Protein AF-A0A538KSH7-F1 (afdb_monomer_lite)

Sequence (278 aa):
MTTDELGPELTGERTALTAAEALSICDHILGEPARRRHLFAWLRAPGAAADEWLPVDGYYPGNKLVVVWHATPEAKDRIYSELVPAHGFRLLELTPRALGRDPREAEARLRARIDELGPAPPRAREAQPRESAVAKAVSSLAPQPHEGRTAAAAPTVEVAPLGAGFGAVLGVILLAILLAEVYLGVAVVGFGHGQPLLAIAFALDAGARALGTTAAGHAGLRDWTWLCALGGSPLVATFASYQRQGAVAVEPVPLAGVISLLAMAMAALGGLVALASG

Radius of gyration: 27.45 Å; chains: 1; bounding box: 76×51×85 Å

Secondary structure (DSSP, 8-state):
--------------PPPPHHHHHHHHHHHHTS--EEEEEEEEEEE-SSSTTEEEEEEEEETTTTEEEEE-SS--TTHHHHHHHHHHTT-EEEEE-HHHH-S-HHHHHHHHHHHHHHT-SPPPP------S-TTHHHHHGGGSPPP------PPP-------TTHHHHHHHHHHHHHHHHHHHHIIIIIIIITTT-HHHHHHHHHHHHHHHHHHHHHHHTT-HHHHHHHHHHHHHHHHHHHHHHHHHS---THHHHHHHHHHHHHHHHHHHHHHHHHH-

pLDDT: mean 74.17, std 16.98, range [37.44, 96.88]

Structure (mmCIF, N/CA/C/O backbone):
data_AF-A0A538KSH7-F1
#
_entry.id   AF-A0A538KSH7-F1
#
loop_
_atom_site.group_PDB
_atom_site.id
_atom_site.type_symbol
_atom_site.label_atom_id
_atom_site.label_alt_id
_atom_site.label_comp_id
_atom_site.label_asym_id
_atom_site.label_entity_id
_atom_site.label_seq_id
_atom_site.pdbx_PDB_ins_code
_atom_site.Cartn_x
_atom_site.Cartn_y
_atom_site.Cartn_z
_atom_site.occupancy
_atom_site.B_iso_or_equiv
_atom_site.auth_seq_id
_atom_site.auth_comp_id
_atom_site.auth_asym_id
_atom_site.auth_atom_id
_atom_site.pdbx_PDB_model_num
ATOM 1 N N . MET A 1 1 ? -22.412 21.612 -52.349 1.00 39.19 1 MET A N 1
ATOM 2 C CA . MET A 1 1 ? -21.064 22.197 -52.519 1.00 39.19 1 MET A CA 1
ATOM 3 C C . MET A 1 1 ? -20.944 23.262 -51.447 1.00 39.19 1 MET A C 1
ATOM 5 O O . MET A 1 1 ? -21.679 24.227 -51.539 1.00 39.19 1 MET A O 1
ATOM 9 N N . THR A 1 2 ? -20.206 23.104 -50.357 1.00 44.62 2 THR A N 1
ATOM 10 C CA . THR A 1 2 ? -19.078 22.210 -50.062 1.00 44.62 2 THR A CA 1
ATOM 11 C C . THR A 1 2 ? -19.017 22.065 -48.529 1.00 44.62 2 THR A C 1
ATOM 13 O O . THR A 1 2 ? -19.397 22.994 -47.822 1.00 44.62 2 THR A O 1
ATOM 16 N N . THR A 1 3 ? -18.634 20.866 -48.090 1.00 41.62 3 THR A N 1
ATOM 17 C CA . THR A 1 3 ? -18.146 20.404 -46.769 1.00 41.62 3 THR A CA 1
ATOM 18 C C . THR A 1 3 ? -17.522 21.490 -45.884 1.00 41.62 3 THR A C 1
ATOM 20 O O . THR A 1 3 ? -16.866 22.383 -46.409 1.00 41.62 3 THR A O 1
ATOM 23 N N . ASP A 1 4 ? -17.838 21.546 -44.585 1.00 50.38 4 ASP A N 1
ATOM 24 C CA . ASP A 1 4 ? -17.262 20.720 -43.492 1.00 50.38 4 ASP A CA 1
ATOM 25 C C . ASP A 1 4 ? -15.775 21.046 -43.240 1.00 50.38 4 ASP A C 1
ATOM 27 O O . ASP A 1 4 ? -15.124 21.589 -44.125 1.00 50.38 4 ASP A O 1
ATOM 31 N N . GLU A 1 5 ? -15.276 20.698 -42.050 1.00 46.09 5 GLU A N 1
ATOM 32 C CA . GLU A 1 5 ? -13.919 20.889 -41.489 1.00 46.09 5 GLU A CA 1
ATOM 33 C C . GLU A 1 5 ? -13.836 22.072 -40.493 1.00 46.09 5 GLU A C 1
ATOM 35 O O . GLU A 1 5 ? -13.702 23.236 -40.864 1.00 46.09 5 GLU A O 1
ATOM 40 N N . LEU A 1 6 ? -14.130 21.873 -39.204 1.00 46.44 6 LEU A N 1
ATOM 41 C CA . LEU A 1 6 ? -13.387 21.141 -38.156 1.00 46.44 6 LEU A CA 1
ATOM 42 C C . LEU A 1 6 ? -12.685 22.139 -37.224 1.00 46.44 6 LEU A C 1
ATOM 44 O O . LEU A 1 6 ? -11.771 22.869 -37.601 1.00 46.44 6 LEU A O 1
ATOM 48 N N . GLY A 1 7 ? -13.187 22.190 -35.988 1.00 38.66 7 GLY A N 1
ATOM 49 C CA . GLY A 1 7 ? -12.632 22.996 -34.908 1.00 38.66 7 GLY A CA 1
ATOM 50 C C . GLY A 1 7 ? -11.219 22.546 -34.520 1.00 38.66 7 GLY A C 1
ATOM 51 O O . GLY A 1 7 ? -10.859 21.391 -34.747 1.00 38.66 7 GLY A O 1
ATOM 52 N N . PRO A 1 8 ? -10.415 23.444 -33.926 1.00 44.78 8 PRO A N 1
ATOM 53 C CA . PRO A 1 8 ? -9.064 23.117 -33.507 1.00 44.78 8 PRO A CA 1
ATOM 54 C C .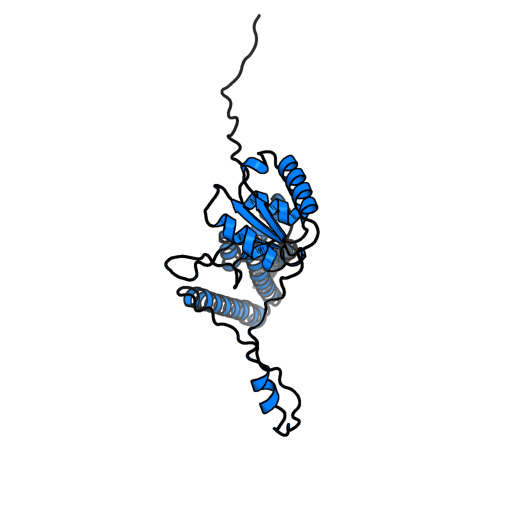 PRO A 1 8 ? -9.095 22.017 -32.444 1.00 44.78 8 PRO A C 1
ATOM 56 O O . PRO A 1 8 ? -9.655 22.169 -31.357 1.00 44.78 8 PRO A O 1
ATOM 59 N N . GLU A 1 9 ? -8.487 20.903 -32.826 1.00 40.19 9 GLU A N 1
ATOM 60 C CA . GLU A 1 9 ? -8.140 19.735 -32.039 1.00 40.19 9 GLU A CA 1
ATOM 61 C C . GLU A 1 9 ? -7.647 20.088 -30.626 1.00 40.19 9 GLU A C 1
ATOM 63 O O . GLU A 1 9 ? -6.490 20.439 -30.407 1.00 40.19 9 GLU A O 1
ATOM 68 N N . LEU A 1 10 ? -8.511 19.890 -29.630 1.00 45.09 10 LEU A N 1
ATOM 69 C CA . LEU A 1 10 ? -8.097 19.576 -28.262 1.00 45.09 10 LEU A CA 1
ATOM 70 C C . LEU A 1 10 ? -7.795 18.073 -28.176 1.00 45.09 10 LEU A C 1
ATOM 72 O O . LEU A 1 10 ? -8.389 17.340 -27.384 1.00 45.09 10 LEU A O 1
ATOM 76 N N . THR A 1 11 ? -6.883 17.591 -29.020 1.00 42.03 11 THR A N 1
ATOM 77 C CA . THR A 1 11 ? -6.337 16.238 -28.901 1.00 42.03 11 THR A CA 1
ATOM 78 C C . THR A 1 11 ? -5.312 16.291 -27.781 1.00 42.03 11 THR A C 1
ATOM 80 O O . THR A 1 11 ? -4.137 16.571 -28.002 1.00 42.03 11 THR A O 1
ATOM 83 N N . GLY A 1 12 ? -5.798 16.117 -26.550 1.00 41.41 12 GLY A N 1
ATOM 84 C CA . GLY A 1 12 ? -4.982 16.111 -25.344 1.00 41.41 12 GLY A CA 1
ATOM 85 C C . GLY A 1 12 ? -3.737 15.253 -25.538 1.00 41.41 12 GLY A C 1
ATOM 86 O O . GLY A 1 12 ? -3.831 14.066 -25.860 1.00 41.41 12 GLY A O 1
ATOM 87 N N . GLU A 1 13 ? -2.574 15.873 -25.351 1.00 45.06 13 GLU A N 1
ATOM 88 C CA . GLU A 1 13 ? -1.281 15.213 -25.229 1.00 45.06 13 GLU A CA 1
ATOM 89 C C . GLU A 1 13 ? -1.398 14.127 -24.150 1.00 45.06 13 GLU A C 1
ATOM 91 O O . GLU A 1 13 ? -1.284 14.381 -22.953 1.00 45.06 13 GLU A O 1
ATOM 96 N N . ARG A 1 14 ? -1.688 12.889 -24.559 1.00 54.03 14 ARG A N 1
ATOM 97 C CA . ARG A 1 14 ? -1.576 11.728 -23.679 1.00 54.03 14 ARG A CA 1
ATOM 98 C C . ARG A 1 14 ? -0.091 11.511 -23.421 1.00 54.03 14 ARG A C 1
ATOM 100 O O . ARG A 1 14 ? 0.613 10.902 -24.232 1.00 54.03 14 ARG A O 1
ATOM 107 N N . THR A 1 15 ? 0.374 12.081 -22.314 1.00 63.81 15 THR A N 1
ATOM 108 C CA . THR A 1 15 ? 1.725 11.935 -21.774 1.00 63.81 15 THR A CA 1
ATOM 109 C C . THR A 1 15 ? 2.090 10.452 -21.680 1.00 63.81 15 THR A C 1
ATOM 111 O O . THR A 1 15 ? 1.227 9.599 -21.477 1.00 63.81 15 THR A O 1
ATOM 114 N N . ALA A 1 16 ? 3.367 10.125 -21.893 1.00 74.62 16 ALA A N 1
ATOM 115 C CA . ALA A 1 16 ? 3.862 8.756 -21.763 1.00 74.62 16 ALA A CA 1
ATOM 116 C C . ALA A 1 16 ? 3.506 8.154 -20.392 1.00 74.62 16 ALA A C 1
ATOM 118 O O . ALA A 1 16 ? 3.418 8.886 -19.406 1.00 74.62 16 ALA A O 1
ATOM 119 N N . LEU A 1 17 ? 3.346 6.827 -20.352 1.00 83.75 17 LEU A N 1
ATOM 120 C CA . LEU A 1 17 ? 3.001 6.094 -19.136 1.00 83.75 17 LEU A CA 1
ATOM 121 C C . LEU A 1 17 ? 3.986 6.435 -18.008 1.00 83.75 17 LEU A C 1
ATOM 123 O O . LEU A 1 17 ? 5.205 6.417 -18.205 1.00 83.75 17 LEU A O 1
ATOM 127 N N . THR A 1 18 ? 3.457 6.759 -16.835 1.00 88.56 18 THR A N 1
ATOM 128 C CA . THR A 1 18 ? 4.250 7.109 -15.655 1.00 88.56 18 THR A CA 1
ATOM 129 C C . THR A 1 18 ? 4.743 5.860 -14.922 1.00 88.56 18 THR A C 1
ATOM 131 O O . THR A 1 18 ? 4.198 4.764 -15.072 1.00 88.56 18 THR A O 1
ATOM 134 N N . ALA A 1 19 ? 5.754 6.028 -14.063 1.00 87.88 19 ALA A N 1
ATOM 135 C CA . ALA A 1 19 ? 6.247 4.952 -13.201 1.00 87.88 19 ALA A CA 1
ATOM 136 C C . ALA A 1 19 ? 5.135 4.373 -12.310 1.00 87.88 19 ALA A C 1
ATOM 138 O O . ALA A 1 19 ? 5.040 3.161 -12.140 1.00 87.88 19 ALA A O 1
ATOM 139 N N . ALA A 1 20 ? 4.273 5.238 -11.765 1.00 90.12 20 ALA A N 1
ATOM 140 C CA . ALA A 1 20 ? 3.169 4.827 -10.907 1.00 90.12 20 ALA A CA 1
ATOM 141 C C . ALA A 1 20 ? 2.155 3.960 -11.666 1.00 90.12 20 ALA A C 1
ATOM 143 O O . ALA A 1 20 ? 1.782 2.899 -11.175 1.00 90.12 20 ALA A O 1
ATOM 144 N N . GLU A 1 21 ? 1.772 4.362 -12.881 1.00 90.25 21 GLU A N 1
ATOM 145 C CA . GLU A 1 21 ? 0.846 3.593 -13.721 1.00 90.25 21 GLU A CA 1
ATOM 146 C C . GLU A 1 21 ? 1.434 2.239 -14.122 1.00 90.25 21 GLU A C 1
ATOM 148 O O . GLU A 1 21 ? 0.763 1.217 -13.996 1.00 90.25 21 GLU A O 1
ATOM 153 N N . ALA A 1 22 ? 2.703 2.202 -14.543 1.00 91.81 22 ALA A N 1
ATOM 154 C CA . ALA A 1 22 ? 3.371 0.951 -14.899 1.00 91.81 22 ALA A CA 1
ATOM 155 C C . ALA A 1 22 ? 3.422 -0.022 -13.713 1.00 91.81 22 ALA A C 1
ATOM 157 O O . ALA A 1 22 ? 3.172 -1.218 -13.862 1.00 91.81 22 ALA A O 1
ATOM 158 N N . LEU A 1 23 ? 3.710 0.496 -12.520 1.00 93.94 23 LEU A N 1
ATOM 159 C CA . LEU A 1 23 ? 3.734 -0.288 -11.295 1.00 93.94 23 LEU A CA 1
ATOM 160 C C . LEU A 1 23 ? 2.342 -0.782 -10.876 1.00 93.94 23 LEU A C 1
ATOM 162 O O . LEU A 1 23 ? 2.230 -1.920 -10.431 1.00 93.94 23 LEU A O 1
ATOM 166 N N . SER A 1 24 ? 1.287 0.014 -11.058 1.00 94.31 24 SER A N 1
ATOM 167 C CA . SER A 1 24 ? -0.093 -0.437 -10.834 1.00 94.31 24 SER A CA 1
ATOM 168 C C . SER A 1 24 ? -0.501 -1.561 -11.790 1.00 94.31 24 SER A C 1
ATOM 170 O O . SER A 1 24 ? -1.180 -2.500 -11.376 1.00 94.31 24 SER A O 1
ATOM 172 N N . ILE A 1 25 ? -0.053 -1.517 -13.050 1.00 93.75 25 ILE A N 1
ATOM 173 C CA . ILE A 1 25 ? -0.272 -2.615 -14.002 1.00 93.75 25 ILE A CA 1
ATOM 174 C C . ILE A 1 25 ? 0.461 -3.883 -13.535 1.00 93.75 25 ILE A C 1
ATOM 176 O O . ILE A 1 25 ? -0.115 -4.970 -13.556 1.00 93.75 25 ILE A O 1
ATOM 180 N N . CYS A 1 26 ? 1.702 -3.757 -13.060 1.00 95.00 26 CYS A N 1
ATOM 181 C CA . CYS A 1 26 ? 2.446 -4.883 -12.492 1.00 95.00 26 CYS A CA 1
ATOM 182 C C . CYS A 1 26 ? 1.747 -5.493 -11.266 1.00 95.00 26 CYS A C 1
ATOM 184 O O . CYS A 1 26 ? 1.647 -6.716 -11.196 1.00 95.00 26 CYS A O 1
ATOM 186 N N . ASP A 1 27 ? 1.220 -4.679 -10.341 1.00 94.88 27 ASP A N 1
ATOM 187 C CA . ASP A 1 27 ? 0.455 -5.186 -9.191 1.00 94.88 27 ASP A CA 1
ATOM 188 C C . ASP A 1 27 ? -0.744 -6.030 -9.648 1.00 94.88 27 ASP A C 1
ATOM 190 O O . ASP A 1 27 ? -1.016 -7.093 -9.089 1.00 94.88 27 ASP A O 1
ATOM 194 N N . HIS A 1 28 ? -1.446 -5.574 -10.692 1.00 94.31 28 HIS A N 1
ATOM 195 C CA . HIS A 1 28 ? -2.589 -6.292 -11.247 1.00 94.31 28 HIS A CA 1
ATOM 196 C C . HIS A 1 28 ? -2.183 -7.625 -11.885 1.00 94.31 28 HIS A C 1
ATOM 198 O O . HIS A 1 28 ? -2.818 -8.645 -11.628 1.00 94.31 28 HIS A O 1
ATOM 204 N N . ILE A 1 29 ? -1.110 -7.634 -12.684 1.00 94.31 29 ILE A N 1
ATOM 205 C CA . ILE A 1 29 ? -0.603 -8.851 -13.336 1.00 94.31 29 ILE A CA 1
ATOM 206 C C . ILE A 1 29 ? -0.133 -9.878 -12.297 1.00 94.31 29 ILE A C 1
ATOM 208 O O . ILE A 1 29 ? -0.388 -11.069 -12.458 1.00 94.31 29 ILE A O 1
ATOM 212 N N . LEU A 1 30 ? 0.553 -9.425 -11.246 1.00 93.69 30 LEU A N 1
ATOM 213 C CA . LEU A 1 30 ? 1.181 -10.292 -10.245 1.00 93.69 30 LEU A CA 1
ATOM 214 C C . LEU A 1 30 ? 0.234 -10.694 -9.107 1.00 93.69 30 LEU A C 1
ATOM 216 O O . LEU A 1 30 ? 0.560 -11.603 -8.343 1.00 93.69 30 LEU A O 1
ATOM 220 N N . GLY A 1 31 ? -0.918 -10.027 -8.980 1.00 93.69 31 GLY A N 1
ATOM 221 C CA . GLY A 1 31 ? -1.904 -10.284 -7.930 1.00 93.69 31 GLY A CA 1
ATOM 222 C C . GLY A 1 31 ? -1.442 -9.891 -6.522 1.00 93.69 31 GLY A C 1
ATOM 223 O O . GLY A 1 31 ? -2.076 -10.281 -5.544 1.00 93.69 31 GLY A O 1
ATOM 224 N N . GLU A 1 32 ? -0.349 -9.133 -6.394 1.00 93.81 32 GLU A N 1
ATOM 225 C CA . GLU A 1 32 ? 0.153 -8.615 -5.120 1.00 93.81 32 GLU A CA 1
ATOM 226 C C . GLU A 1 32 ? 0.631 -7.160 -5.289 1.00 93.81 32 GLU A C 1
ATOM 228 O O . GLU A 1 32 ? 1.253 -6.840 -6.304 1.00 93.81 32 GLU A O 1
ATOM 233 N N . PRO A 1 33 ? 0.380 -6.263 -4.317 1.00 92.19 33 PRO A N 1
ATOM 234 C CA . PRO A 1 33 ? 0.883 -4.896 -4.378 1.00 92.19 33 PRO A CA 1
ATOM 235 C C . PRO A 1 33 ? 2.381 -4.851 -4.054 1.00 92.19 33 PRO A C 1
ATOM 237 O O . PRO A 1 33 ? 2.828 -5.411 -3.046 1.00 92.19 33 PRO A O 1
ATOM 240 N N . ALA A 1 34 ? 3.174 -4.137 -4.855 1.00 93.88 34 ALA A N 1
ATOM 241 C CA . ALA A 1 34 ? 4.601 -4.013 -4.561 1.00 93.88 34 ALA A CA 1
ATOM 242 C C . ALA A 1 34 ? 4.891 -3.102 -3.365 1.00 93.88 34 ALA A C 1
ATOM 244 O O . ALA A 1 34 ? 4.265 -2.062 -3.143 1.00 93.88 34 ALA A O 1
ATOM 245 N N . ARG A 1 35 ? 5.987 -3.410 -2.672 1.00 93.75 35 ARG A N 1
ATOM 246 C CA . ARG A 1 35 ? 6.647 -2.477 -1.757 1.00 93.75 35 ARG A CA 1
ATOM 247 C C . ARG A 1 35 ? 7.356 -1.405 -2.582 1.00 93.75 35 ARG A C 1
ATOM 249 O O . ARG A 1 35 ? 8.351 -1.694 -3.247 1.00 93.75 35 ARG A O 1
ATOM 256 N N . ARG A 1 36 ? 6.824 -0.182 -2.562 1.00 92.94 36 ARG A N 1
ATOM 257 C CA . ARG A 1 36 ? 7.354 0.962 -3.320 1.00 92.94 36 ARG A CA 1
ATOM 258 C C . ARG A 1 36 ? 8.626 1.515 -2.689 1.00 92.94 36 ARG A C 1
ATOM 260 O O . ARG A 1 36 ? 8.711 1.582 -1.462 1.00 92.94 36 ARG A O 1
ATOM 267 N N . ARG A 1 37 ? 9.573 1.965 -3.521 1.00 91.12 37 ARG A N 1
ATOM 268 C CA . ARG A 1 37 ? 10.831 2.610 -3.084 1.00 91.12 37 ARG A CA 1
ATOM 269 C C . ARG A 1 37 ? 11.575 1.796 -2.019 1.00 91.12 37 ARG A C 1
ATOM 271 O O . ARG A 1 37 ? 12.100 2.351 -1.054 1.00 91.12 37 ARG A O 1
ATOM 278 N N . HIS A 1 38 ? 11.552 0.472 -2.153 1.00 89.69 38 HIS A N 1
ATOM 279 C CA . HIS A 1 38 ? 12.119 -0.420 -1.151 1.00 89.69 38 HIS A CA 1
ATOM 280 C C . HIS A 1 38 ? 13.650 -0.351 -1.174 1.00 89.69 38 HIS A C 1
ATOM 282 O O . HIS A 1 38 ? 14.259 -0.260 -2.237 1.00 89.69 38 HIS A O 1
ATOM 288 N N . LEU A 1 39 ? 14.266 -0.408 0.005 1.00 90.75 39 LEU A N 1
ATOM 289 C CA . LEU A 1 39 ? 15.715 -0.391 0.173 1.00 90.75 39 LEU A CA 1
ATOM 290 C C . LEU A 1 39 ? 16.181 -1.775 0.608 1.00 90.75 39 LEU A C 1
ATOM 292 O O . LEU A 1 39 ? 15.756 -2.280 1.648 1.00 90.75 39 LEU A O 1
ATOM 296 N N . PHE A 1 40 ? 17.070 -2.375 -0.173 1.00 89.44 40 PHE A N 1
ATOM 297 C CA . PHE A 1 40 ? 17.708 -3.631 0.194 1.00 89.44 40 PHE A CA 1
ATOM 298 C C . PHE A 1 40 ? 19.044 -3.377 0.861 1.00 89.44 40 PHE A C 1
ATOM 300 O O . PHE A 1 40 ? 19.847 -2.625 0.324 1.00 89.44 40 PHE A O 1
ATOM 307 N N . ALA A 1 41 ? 19.315 -4.091 1.960 1.00 86.56 41 ALA A N 1
ATOM 308 C CA . ALA A 1 41 ? 20.538 -3.949 2.752 1.00 86.56 41 ALA A CA 1
ATOM 309 C C . ALA A 1 41 ? 21.848 -4.143 1.952 1.00 86.56 41 ALA A C 1
ATOM 311 O O . ALA A 1 41 ? 22.887 -3.595 2.311 1.00 86.56 41 ALA A O 1
ATOM 312 N N . TRP A 1 42 ? 21.771 -4.904 0.864 1.00 86.94 42 TRP A N 1
ATOM 313 C CA . TRP A 1 42 ? 22.876 -5.271 -0.017 1.00 86.94 42 TRP A CA 1
ATOM 314 C C . TRP A 1 42 ? 22.952 -4.427 -1.300 1.00 86.94 42 TRP A C 1
ATOM 316 O O . TRP A 1 42 ? 23.937 -4.516 -2.023 1.00 86.94 42 TRP A O 1
ATOM 326 N N . LEU A 1 43 ? 21.935 -3.613 -1.607 1.00 88.44 43 LEU A N 1
ATOM 327 C CA . LEU A 1 43 ? 21.847 -2.870 -2.865 1.00 88.44 43 LEU A CA 1
ATOM 328 C C . LEU A 1 43 ? 22.350 -1.440 -2.664 1.00 88.44 43 LEU A C 1
ATOM 330 O O . LEU A 1 43 ? 21.613 -0.548 -2.232 1.00 88.44 43 LEU A O 1
ATOM 334 N N . ARG A 1 44 ? 23.641 -1.246 -2.933 1.00 85.81 44 ARG A N 1
ATOM 335 C CA . ARG A 1 44 ? 24.348 0.015 -2.697 1.00 85.81 44 ARG A CA 1
ATOM 336 C C . ARG A 1 44 ? 25.246 0.373 -3.872 1.00 85.81 44 ARG A C 1
ATOM 338 O O . ARG A 1 44 ? 25.839 -0.510 -4.489 1.00 85.81 44 ARG A O 1
ATOM 345 N N . ALA A 1 45 ? 25.362 1.666 -4.161 1.00 78.81 45 ALA A N 1
ATOM 346 C CA . ALA A 1 45 ? 26.252 2.161 -5.195 1.00 78.81 45 ALA A CA 1
ATOM 347 C C . ALA A 1 45 ? 27.698 2.317 -4.699 1.00 78.81 45 ALA A C 1
ATOM 349 O O . ALA A 1 45 ? 27.916 2.910 -3.639 1.00 78.81 45 ALA A O 1
ATOM 350 N N . PRO A 1 46 ? 28.699 1.845 -5.466 1.00 66.12 46 PRO A N 1
ATOM 351 C CA . PRO A 1 46 ? 30.096 2.144 -5.190 1.00 66.12 46 PRO A CA 1
ATOM 352 C C . PRO A 1 46 ? 30.402 3.596 -5.602 1.00 66.12 46 PRO A C 1
ATOM 354 O O . PRO A 1 46 ? 30.275 3.955 -6.772 1.00 66.12 46 PRO A O 1
ATOM 357 N N . GLY A 1 47 ? 30.795 4.448 -4.649 1.00 62.41 47 GLY A N 1
ATOM 358 C CA . GLY A 1 47 ? 31.043 5.876 -4.884 1.00 62.41 47 GLY A CA 1
ATOM 359 C C . GLY A 1 47 ? 31.847 6.562 -3.771 1.00 62.41 47 GLY A C 1
ATOM 360 O O . GLY A 1 47 ? 32.092 5.975 -2.721 1.00 62.41 47 GLY A O 1
ATOM 361 N N . ALA A 1 48 ? 32.282 7.808 -4.020 1.00 47.34 48 ALA A N 1
ATOM 362 C CA . ALA A 1 48 ? 33.225 8.576 -3.184 1.00 47.34 48 ALA A CA 1
ATOM 363 C C . ALA A 1 48 ? 32.744 8.853 -1.743 1.00 47.34 48 ALA A C 1
ATOM 365 O O . ALA A 1 48 ? 33.561 9.064 -0.850 1.00 47.34 48 ALA A O 1
ATOM 366 N N . ALA A 1 49 ? 31.431 8.809 -1.517 1.00 55.94 49 ALA A N 1
ATOM 367 C CA . ALA A 1 49 ? 30.840 8.561 -0.212 1.00 55.94 49 ALA A CA 1
ATOM 368 C C . ALA A 1 49 ? 30.394 7.097 -0.223 1.00 55.94 49 ALA A C 1
ATOM 370 O O . ALA A 1 49 ? 29.443 6.753 -0.925 1.00 55.94 49 ALA A O 1
ATOM 371 N N . ALA A 1 50 ? 31.131 6.225 0.462 1.00 54.41 50 ALA A N 1
ATOM 372 C CA . ALA A 1 50 ? 30.765 4.819 0.564 1.00 54.41 50 ALA A CA 1
ATOM 373 C C . ALA A 1 50 ? 29.298 4.700 1.028 1.00 54.41 50 ALA A C 1
ATOM 375 O O . ALA A 1 50 ? 28.899 5.390 1.963 1.00 54.41 50 ALA A O 1
ATOM 376 N N . ASP A 1 51 ? 28.524 3.827 0.374 1.00 64.88 51 ASP A N 1
ATOM 377 C CA . ASP A 1 51 ? 27.160 3.423 0.753 1.00 64.88 51 ASP A CA 1
ATOM 378 C C . ASP A 1 51 ? 25.969 4.320 0.329 1.00 64.88 51 ASP A C 1
ATOM 380 O O . ASP A 1 51 ? 24.997 4.478 1.068 1.00 64.88 51 ASP A O 1
ATOM 384 N N . GLU A 1 52 ? 25.989 4.806 -0.920 1.00 80.69 52 GLU A N 1
ATOM 385 C CA . GLU A 1 52 ? 24.810 5.173 -1.743 1.00 80.69 52 GLU A CA 1
ATOM 386 C C . GLU A 1 52 ? 23.677 4.124 -1.685 1.00 80.69 52 GLU A C 1
ATOM 388 O O . GLU A 1 52 ? 23.682 3.227 -2.524 1.00 80.69 52 GLU A O 1
ATOM 393 N N . TRP A 1 53 ? 22.717 4.175 -0.755 1.00 84.25 53 TRP A N 1
ATOM 394 C CA . TRP A 1 53 ? 21.551 3.277 -0.787 1.00 84.25 53 TRP A CA 1
ATOM 395 C C . TRP A 1 53 ? 20.711 3.464 -2.058 1.00 84.25 53 TRP A C 1
ATOM 397 O O . TRP A 1 53 ? 20.254 4.568 -2.352 1.00 84.25 53 TRP A O 1
ATOM 407 N N . LEU A 1 54 ? 20.447 2.369 -2.775 1.00 86.38 54 LEU A N 1
ATOM 408 C CA . LEU A 1 54 ? 19.730 2.385 -4.050 1.00 86.38 54 LEU A CA 1
ATOM 409 C C . LEU A 1 54 ? 18.280 1.878 -3.887 1.00 86.38 54 LEU A C 1
ATOM 411 O O . LEU A 1 54 ? 18.072 0.677 -3.678 1.00 86.38 54 LEU A O 1
ATOM 415 N N . PRO A 1 55 ? 17.263 2.765 -3.941 1.00 90.38 55 PRO A N 1
ATOM 416 C CA . PRO A 1 55 ? 15.862 2.363 -3.852 1.00 90.38 55 PRO A CA 1
ATOM 417 C C . PRO A 1 55 ? 15.365 1.736 -5.149 1.00 90.38 55 PRO A C 1
ATOM 419 O O . PRO A 1 55 ? 15.563 2.288 -6.224 1.00 90.38 55 PRO A O 1
ATOM 422 N N . VAL A 1 56 ? 14.626 0.634 -5.028 1.00 92.50 56 VAL A N 1
ATOM 423 C CA . VAL A 1 56 ? 13.915 0.019 -6.158 1.00 92.50 56 VAL A CA 1
ATOM 424 C C . VAL A 1 56 ? 12.493 0.557 -6.254 1.00 92.50 56 VAL A C 1
ATOM 426 O O . VAL A 1 56 ? 11.842 0.778 -5.231 1.00 92.50 56 VAL A O 1
ATOM 429 N N . ASP A 1 57 ? 11.970 0.726 -7.464 1.00 93.62 57 ASP A N 1
ATOM 430 C CA . ASP A 1 57 ? 10.639 1.306 -7.674 1.00 93.62 57 ASP A CA 1
ATOM 431 C C . ASP A 1 57 ? 9.512 0.389 -7.189 1.00 93.62 57 ASP A C 1
ATOM 433 O O . ASP A 1 57 ? 8.547 0.855 -6.573 1.00 93.62 57 ASP A O 1
ATOM 437 N N . GLY A 1 58 ? 9.667 -0.926 -7.370 1.00 94.94 58 GLY A N 1
ATOM 438 C CA . GLY A 1 58 ? 8.739 -1.924 -6.848 1.00 94.94 58 GLY A CA 1
ATOM 439 C C . GLY A 1 58 ? 9.422 -3.224 -6.441 1.00 94.94 58 GLY A C 1
ATOM 440 O O . GLY A 1 58 ? 10.227 -3.777 -7.182 1.00 94.94 58 GLY A O 1
ATOM 441 N N . TYR A 1 59 ? 9.063 -3.749 -5.271 1.00 96.88 59 TYR A N 1
ATOM 442 C CA . TYR A 1 59 ? 9.480 -5.073 -4.814 1.00 96.88 59 TYR A CA 1
ATOM 443 C C . TYR A 1 59 ? 8.272 -5.965 -4.496 1.00 96.88 59 TYR A C 1
ATOM 445 O O . TYR A 1 59 ? 7.459 -5.629 -3.634 1.00 96.88 59 TYR A O 1
ATOM 453 N N . TYR A 1 60 ? 8.199 -7.116 -5.168 1.00 95.62 60 TYR A N 1
ATOM 454 C CA . TYR A 1 60 ? 7.136 -8.121 -5.085 1.00 95.62 60 TYR A CA 1
ATOM 455 C C . TYR A 1 60 ? 7.680 -9.389 -4.400 1.00 95.62 60 TYR A C 1
ATOM 457 O O . TYR A 1 60 ? 8.374 -10.193 -5.039 1.00 95.62 60 TYR A O 1
ATOM 465 N N . PRO A 1 61 ? 7.462 -9.553 -3.081 1.00 92.31 61 PRO A N 1
ATOM 466 C CA . PRO A 1 61 ? 8.085 -10.620 -2.304 1.00 92.31 61 PRO A CA 1
ATOM 467 C C . PRO A 1 61 ? 7.560 -12.015 -2.661 1.00 92.31 61 PRO A C 1
ATOM 469 O O . PRO A 1 61 ? 8.368 -12.946 -2.704 1.00 92.31 61 PRO A O 1
ATOM 472 N N . GLY A 1 62 ? 6.260 -12.173 -2.944 1.00 90.00 62 GLY A N 1
ATOM 473 C CA . GLY A 1 62 ? 5.678 -13.459 -3.338 1.00 90.00 62 GLY A CA 1
ATOM 474 C C . GLY A 1 62 ? 6.259 -13.973 -4.654 1.00 90.00 62 GLY A C 1
ATOM 475 O O . GLY A 1 62 ? 6.551 -15.159 -4.797 1.00 90.00 62 GLY A O 1
ATOM 476 N N . ASN A 1 63 ? 6.539 -13.051 -5.574 1.00 92.50 63 ASN A N 1
ATOM 477 C CA . ASN A 1 63 ? 7.099 -13.337 -6.892 1.00 92.50 63 ASN A CA 1
ATOM 478 C C . ASN A 1 63 ? 8.635 -13.260 -6.974 1.00 92.50 63 ASN A C 1
ATOM 480 O O . ASN A 1 63 ? 9.195 -13.495 -8.052 1.00 92.50 63 ASN A O 1
ATOM 484 N N . LYS A 1 64 ? 9.325 -12.912 -5.875 1.00 94.00 64 LYS A N 1
ATOM 485 C CA . LYS A 1 64 ? 10.771 -12.605 -5.843 1.00 94.00 64 LYS A CA 1
ATOM 486 C C . LYS A 1 64 ? 11.197 -11.693 -7.000 1.00 94.00 64 LYS A C 1
ATOM 488 O O . LYS A 1 64 ? 12.220 -11.936 -7.639 1.00 94.00 64 LYS A O 1
ATOM 493 N N . LEU A 1 65 ? 10.389 -10.678 -7.293 1.00 96.00 65 LEU A N 1
ATOM 494 C CA . LEU A 1 65 ? 10.587 -9.780 -8.425 1.00 96.00 65 LEU A CA 1
ATOM 495 C C . LEU A 1 65 ? 10.897 -8.371 -7.927 1.00 96.00 65 LEU A C 1
ATOM 497 O O . LEU A 1 65 ? 10.227 -7.841 -7.040 1.00 96.00 65 LEU A O 1
ATOM 501 N N . VAL A 1 66 ? 11.908 -7.765 -8.529 1.00 96.25 66 VAL A N 1
ATOM 502 C CA . VAL A 1 66 ? 12.277 -6.366 -8.359 1.00 96.25 66 VAL A CA 1
ATOM 503 C C . VAL A 1 66 ? 12.036 -5.661 -9.684 1.00 96.25 66 VAL A C 1
ATOM 505 O O . VAL A 1 66 ? 12.470 -6.133 -10.732 1.00 96.25 66 VAL A O 1
ATOM 508 N N . VAL A 1 67 ? 11.332 -4.540 -9.629 1.00 95.44 67 VAL A N 1
ATOM 509 C CA . VAL A 1 67 ? 11.034 -3.680 -10.770 1.00 95.44 67 VAL A CA 1
ATOM 510 C C . VAL A 1 67 ? 11.765 -2.361 -10.578 1.00 95.44 67 VAL A C 1
ATOM 512 O O . VAL A 1 67 ? 11.651 -1.746 -9.513 1.00 95.44 67 VAL A O 1
ATOM 515 N N . VAL A 1 68 ? 12.491 -1.934 -11.608 1.00 93.94 68 VAL A N 1
ATOM 516 C CA . VAL A 1 68 ? 13.174 -0.636 -11.650 1.00 93.94 68 VAL A CA 1
ATOM 517 C C . VAL A 1 68 ? 12.690 0.131 -12.878 1.00 93.94 68 VAL A C 1
ATOM 519 O O . VAL A 1 68 ? 12.550 -0.433 -13.965 1.00 93.94 68 VAL A O 1
ATOM 522 N N . TRP A 1 69 ? 12.357 1.401 -12.685 1.00 90.19 69 TRP A N 1
ATOM 523 C CA . TRP A 1 69 ? 11.831 2.304 -13.694 1.00 90.19 69 TRP A CA 1
ATOM 524 C C . TRP A 1 69 ? 12.891 3.323 -14.099 1.00 90.19 69 TRP A C 1
ATOM 526 O O . TRP A 1 69 ? 13.305 4.168 -13.307 1.00 90.19 69 TRP A O 1
ATOM 536 N N . HIS A 1 70 ? 13.262 3.307 -15.374 1.00 83.44 70 HIS A N 1
ATOM 537 C CA . HIS A 1 70 ? 14.280 4.189 -15.926 1.00 83.44 70 HIS A CA 1
ATOM 538 C C . HIS A 1 70 ? 13.639 5.154 -16.924 1.00 83.44 70 HIS A C 1
ATOM 540 O O . HIS A 1 70 ? 13.164 4.758 -17.992 1.00 83.44 70 HIS A O 1
ATOM 546 N N . ALA A 1 71 ? 13.637 6.447 -16.596 1.00 68.44 71 ALA A N 1
ATOM 547 C CA . ALA A 1 71 ? 13.304 7.489 -17.571 1.00 68.44 71 ALA A CA 1
ATOM 548 C C . ALA A 1 71 ? 14.467 7.717 -18.557 1.00 68.44 71 ALA A C 1
ATOM 550 O O . ALA A 1 71 ? 14.243 7.968 -19.743 1.00 68.44 71 ALA A O 1
ATOM 551 N N . THR A 1 72 ? 15.700 7.567 -18.070 1.00 63.78 72 THR A N 1
ATOM 552 C CA . THR A 1 72 ? 16.960 7.682 -18.812 1.00 63.78 72 THR A CA 1
ATOM 553 C C . THR A 1 72 ? 17.948 6.624 -18.320 1.00 63.78 72 THR A C 1
ATOM 555 O O . THR A 1 72 ? 17.919 6.324 -17.129 1.00 63.78 72 THR A O 1
ATOM 558 N N . PRO A 1 73 ? 18.820 6.073 -19.187 1.00 62.66 73 PRO A N 1
ATOM 559 C CA . PRO A 1 73 ? 19.856 5.138 -18.758 1.00 62.66 73 PRO A CA 1
ATOM 560 C C . PRO A 1 73 ? 20.848 5.839 -17.828 1.00 62.66 73 PRO A C 1
ATOM 562 O O . PRO A 1 73 ? 21.454 6.842 -18.217 1.00 62.66 73 PRO A O 1
ATOM 565 N N . GLU A 1 74 ? 21.022 5.323 -16.618 1.00 69.06 74 GLU A N 1
ATOM 566 C CA . GLU A 1 74 ? 21.940 5.869 -15.621 1.00 69.06 74 GLU A CA 1
ATOM 567 C C . GLU A 1 74 ? 23.084 4.894 -15.336 1.00 69.06 74 GLU A C 1
ATOM 569 O O . GLU A 1 74 ? 22.952 3.676 -15.438 1.00 69.06 74 GLU A O 1
ATOM 574 N N . ALA A 1 75 ? 24.234 5.417 -14.900 1.00 66.06 75 ALA A N 1
ATOM 575 C CA . ALA A 1 75 ? 25.371 4.584 -14.490 1.00 66.06 75 ALA A CA 1
ATOM 576 C C . ALA A 1 75 ? 25.013 3.589 -13.361 1.00 66.06 75 ALA A C 1
ATOM 578 O O . ALA A 1 75 ? 25.703 2.585 -13.178 1.00 66.06 75 ALA A O 1
ATOM 579 N N . LYS A 1 76 ? 23.926 3.854 -12.621 1.00 74.75 76 LYS A N 1
ATOM 580 C CA . LYS A 1 76 ? 23.411 3.018 -11.532 1.00 74.75 76 LYS A CA 1
ATOM 581 C C . LYS A 1 76 ? 22.682 1.754 -12.024 1.00 74.75 76 LYS A C 1
ATOM 583 O O . LYS A 1 76 ? 22.581 0.796 -11.263 1.00 74.75 76 LYS A O 1
ATOM 588 N N . ASP A 1 77 ? 22.276 1.691 -13.294 1.00 80.88 77 ASP A N 1
ATOM 589 C CA . ASP A 1 77 ? 21.528 0.563 -13.884 1.00 80.88 77 ASP A CA 1
ATOM 590 C C . ASP A 1 77 ? 22.346 -0.738 -13.885 1.00 80.88 77 ASP A C 1
ATOM 592 O O . ASP A 1 77 ? 21.846 -1.834 -13.618 1.00 80.88 77 ASP A O 1
ATOM 596 N N . ARG A 1 78 ? 23.664 -0.609 -14.074 1.00 85.19 78 ARG A N 1
ATOM 597 C CA . ARG A 1 78 ? 24.591 -1.743 -14.002 1.00 85.19 78 ARG A CA 1
ATOM 598 C C . ARG A 1 78 ? 24.608 -2.403 -12.617 1.00 85.19 78 ARG A C 1
ATOM 600 O O . ARG A 1 78 ? 24.775 -3.610 -12.502 1.00 85.19 78 ARG A O 1
ATOM 607 N N . ILE A 1 79 ? 24.407 -1.621 -11.561 1.00 87.31 79 ILE A N 1
ATOM 608 C CA . ILE A 1 79 ? 24.445 -2.119 -10.182 1.00 87.31 79 ILE A CA 1
ATOM 609 C C . ILE A 1 79 ? 23.193 -2.950 -9.891 1.00 87.31 79 ILE A C 1
ATOM 611 O O . ILE A 1 79 ? 23.288 -4.004 -9.264 1.00 87.31 79 ILE A O 1
ATOM 615 N N . TYR A 1 80 ? 22.028 -2.518 -10.386 1.00 89.62 80 TYR A N 1
ATOM 616 C CA . TYR A 1 80 ? 20.791 -3.291 -10.270 1.00 89.62 80 TYR A CA 1
ATOM 617 C C . TYR A 1 80 ? 20.892 -4.624 -11.017 1.00 89.62 80 TYR A C 1
ATOM 619 O O . TYR A 1 80 ? 20.614 -5.669 -10.426 1.00 89.62 80 TYR A O 1
ATOM 627 N N . SER A 1 81 ? 21.338 -4.599 -12.275 1.00 90.25 81 SER A N 1
ATOM 628 C CA . SER A 1 81 ? 21.465 -5.801 -13.115 1.00 90.25 81 SER A CA 1
ATOM 629 C C . SER A 1 81 ? 22.472 -6.826 -12.593 1.00 90.25 81 SER A C 1
ATOM 631 O O . SER A 1 81 ? 22.271 -8.023 -12.793 1.00 90.25 81 SER A O 1
ATOM 633 N N . GLU A 1 82 ? 23.506 -6.398 -11.866 1.00 88.50 82 GLU A N 1
ATOM 634 C CA . GLU A 1 82 ? 24.464 -7.307 -11.229 1.00 88.50 82 GLU A CA 1
ATOM 635 C C . GLU A 1 82 ? 23.962 -7.822 -9.865 1.00 88.50 82 GLU A C 1
ATOM 637 O O . GLU A 1 82 ? 23.930 -9.033 -9.625 1.00 88.50 82 GLU A O 1
ATOM 642 N N . LEU A 1 83 ? 23.544 -6.929 -8.961 1.00 90.06 83 LEU A N 1
ATOM 643 C CA . LEU A 1 83 ? 23.264 -7.303 -7.571 1.00 90.06 83 LEU A CA 1
ATOM 644 C C . LEU A 1 83 ? 21.894 -7.965 -7.386 1.00 90.06 83 LEU A C 1
ATOM 646 O O . LEU A 1 83 ? 21.772 -8.912 -6.608 1.00 90.06 83 LEU A O 1
ATOM 650 N N . VAL A 1 84 ? 20.852 -7.516 -8.092 1.00 92.12 84 VAL A N 1
ATOM 651 C CA . VAL A 1 84 ? 19.493 -8.053 -7.894 1.00 92.12 84 VAL A CA 1
ATOM 652 C C . VAL A 1 84 ? 19.431 -9.559 -8.203 1.00 92.12 84 VAL A C 1
ATOM 654 O O . VAL A 1 84 ? 18.986 -10.320 -7.330 1.00 92.12 84 VAL A O 1
ATOM 657 N N . PRO A 1 85 ? 19.940 -10.040 -9.356 1.00 92.00 85 PRO A N 1
ATOM 658 C CA . PRO A 1 85 ? 19.992 -11.473 -9.637 1.00 92.00 85 PRO A CA 1
ATOM 659 C C . PRO A 1 85 ? 20.918 -12.246 -8.697 1.00 92.00 85 PRO A C 1
ATOM 661 O O . PRO A 1 85 ? 20.561 -13.348 -8.273 1.00 92.00 85 PRO A O 1
ATOM 664 N N . ALA A 1 86 ? 22.065 -11.675 -8.306 1.00 87.81 86 ALA A N 1
ATOM 665 C CA . ALA A 1 86 ? 23.010 -12.327 -7.392 1.00 87.81 86 ALA A CA 1
ATOM 666 C C . ALA A 1 86 ? 22.364 -12.697 -6.042 1.00 87.81 86 ALA A C 1
ATOM 668 O O . ALA A 1 86 ? 22.648 -13.756 -5.471 1.00 87.81 86 ALA A O 1
ATOM 669 N N . HIS A 1 87 ? 21.419 -11.876 -5.572 1.00 89.50 87 HIS A N 1
ATOM 670 C CA . HIS A 1 87 ? 20.670 -12.106 -4.335 1.00 89.50 87 HIS A CA 1
ATOM 671 C C . HIS A 1 87 ? 19.398 -12.959 -4.500 1.00 89.50 87 HIS A C 1
ATOM 673 O O . HIS A 1 87 ? 18.650 -13.144 -3.529 1.00 89.50 87 HIS A O 1
ATOM 679 N N . GLY A 1 88 ? 19.196 -13.565 -5.674 1.00 90.44 88 GLY A N 1
ATOM 680 C CA . GLY A 1 88 ? 18.129 -14.530 -5.947 1.00 90.44 88 GLY A CA 1
ATOM 681 C C . GLY A 1 88 ? 16.779 -13.903 -6.288 1.00 90.44 88 GLY A C 1
ATOM 682 O O . GLY A 1 88 ? 15.740 -14.522 -6.043 1.00 90.44 88 GLY A O 1
ATOM 683 N N . PHE A 1 89 ? 16.789 -12.674 -6.805 1.00 93.75 89 PHE A N 1
ATOM 684 C CA . PHE A 1 89 ? 15.600 -11.975 -7.282 1.00 93.75 89 PHE A CA 1
ATOM 685 C C . PHE A 1 89 ? 15.611 -11.874 -8.806 1.00 93.75 89 PHE A C 1
ATOM 687 O O . PHE A 1 89 ? 16.660 -11.801 -9.439 1.00 93.75 89 PHE A O 1
ATOM 694 N N . ARG A 1 90 ? 14.424 -11.857 -9.405 1.00 94.38 90 ARG A N 1
ATOM 695 C CA . ARG A 1 90 ? 14.244 -11.493 -10.811 1.00 94.38 90 ARG A CA 1
ATOM 696 C C . ARG A 1 90 ? 14.271 -9.974 -10.921 1.00 94.38 90 ARG A C 1
ATOM 698 O O . ARG A 1 90 ? 13.730 -9.299 -10.046 1.00 94.38 90 ARG A O 1
ATOM 705 N N . LEU A 1 91 ? 14.870 -9.453 -11.985 1.00 94.62 91 LEU A N 1
ATOM 706 C CA . LEU A 1 91 ? 14.914 -8.022 -12.264 1.00 94.62 91 LEU A CA 1
ATOM 707 C C . LEU A 1 91 ? 14.093 -7.718 -13.518 1.00 94.62 91 LEU A C 1
ATOM 709 O O . LEU A 1 91 ? 14.345 -8.295 -14.571 1.00 94.62 91 LEU A O 1
ATOM 713 N N . LEU A 1 92 ? 13.138 -6.799 -13.402 1.00 94.56 92 LEU A N 1
ATOM 714 C CA . LEU A 1 92 ? 12.386 -6.246 -14.521 1.00 94.56 92 LEU A CA 1
ATOM 715 C C . LEU A 1 92 ? 12.695 -4.756 -14.655 1.00 94.56 92 LEU A C 1
ATOM 717 O O . LEU A 1 92 ? 12.233 -3.937 -13.863 1.00 94.56 92 LEU A O 1
ATOM 721 N N . GLU A 1 93 ? 13.450 -4.409 -15.689 1.00 92.94 93 GLU A N 1
ATOM 722 C CA . GLU A 1 93 ? 13.760 -3.021 -16.026 1.00 92.94 93 GLU A CA 1
ATOM 723 C C . GLU A 1 93 ? 12.709 -2.473 -16.992 1.00 92.94 93 GLU A C 1
ATOM 725 O O . GLU A 1 93 ? 12.475 -3.023 -18.079 1.00 92.94 93 GLU A O 1
ATOM 730 N N . LEU A 1 94 ? 12.063 -1.381 -16.598 1.00 91.50 94 LEU A N 1
ATOM 731 C CA . LEU A 1 94 ? 11.003 -0.730 -17.354 1.00 91.50 94 LEU A CA 1
ATOM 732 C C . LEU A 1 94 ? 11.456 0.638 -17.838 1.00 91.50 94 LEU A C 1
ATOM 734 O O . LEU A 1 94 ? 12.058 1.409 -17.099 1.00 91.50 94 LEU A O 1
ATOM 738 N N . THR A 1 95 ? 11.114 0.954 -19.084 1.00 88.69 95 THR A N 1
ATOM 739 C CA . THR A 1 95 ? 11.290 2.293 -19.647 1.00 88.69 95 THR A CA 1
ATOM 740 C C . THR A 1 95 ? 9.971 2.763 -20.259 1.00 88.69 95 THR A C 1
ATOM 742 O O . THR A 1 95 ? 9.261 1.951 -20.867 1.00 88.69 95 THR A O 1
ATOM 745 N N . PRO A 1 96 ? 9.643 4.068 -20.181 1.00 84.50 96 PRO A N 1
ATOM 746 C CA . PRO A 1 96 ? 8.403 4.592 -20.750 1.00 84.50 96 PRO A CA 1
ATOM 747 C C . PRO A 1 96 ? 8.277 4.311 -22.256 1.00 84.50 96 PRO A C 1
ATOM 749 O O . PRO A 1 96 ? 7.187 4.074 -22.769 1.00 84.50 96 PRO A O 1
ATOM 752 N N . ARG A 1 97 ? 9.406 4.288 -22.981 1.00 82.50 97 ARG A N 1
ATOM 753 C CA . ARG A 1 97 ? 9.428 4.003 -24.425 1.00 82.50 97 ARG A CA 1
ATOM 754 C C . ARG A 1 97 ? 9.078 2.551 -24.757 1.00 82.50 97 ARG A C 1
ATOM 756 O O . ARG A 1 97 ? 8.441 2.320 -25.778 1.00 82.50 97 ARG A O 1
ATOM 763 N N . ALA A 1 98 ? 9.474 1.589 -23.922 1.00 83.06 98 ALA A N 1
ATOM 764 C CA . ALA A 1 98 ? 9.231 0.171 -24.188 1.00 83.06 98 ALA A CA 1
ATOM 765 C C . ALA A 1 98 ? 7.750 -0.218 -24.025 1.00 83.06 98 ALA A C 1
ATOM 767 O O . ALA A 1 98 ? 7.242 -1.063 -24.767 1.00 83.06 98 ALA A O 1
ATOM 768 N N . LEU A 1 99 ? 7.049 0.417 -23.081 1.00 84.12 99 LEU A N 1
ATOM 769 C CA . LEU A 1 99 ? 5.647 0.111 -22.781 1.00 84.12 99 LEU A CA 1
ATOM 770 C C . LEU A 1 99 ? 4.655 0.766 -23.747 1.00 84.12 99 LEU A C 1
ATOM 772 O O . LEU A 1 99 ? 3.572 0.230 -23.954 1.00 84.12 99 LEU A O 1
ATOM 776 N N . GLY A 1 100 ? 5.040 1.867 -24.396 1.00 82.31 100 GLY A N 1
ATOM 777 C CA . GLY A 1 100 ? 4.138 2.619 -25.265 1.00 82.31 100 GLY A CA 1
ATOM 778 C C . GLY A 1 100 ? 3.135 3.466 -24.474 1.00 82.31 100 GLY A C 1
ATOM 779 O O . GLY A 1 100 ? 3.268 3.651 -23.266 1.00 82.31 100 GLY A O 1
ATOM 780 N N . ARG A 1 101 ? 2.156 4.047 -25.177 1.00 81.44 101 ARG A N 1
ATOM 781 C CA . ARG A 1 101 ? 1.161 4.965 -24.585 1.00 81.44 101 ARG A CA 1
ATOM 782 C C . ARG A 1 101 ? -0.198 4.318 -24.318 1.00 81.44 101 ARG A C 1
ATOM 784 O O . ARG A 1 101 ? -0.995 4.902 -23.591 1.00 81.44 101 ARG A O 1
ATOM 791 N N . ASP A 1 102 ? -0.488 3.169 -24.925 1.00 85.19 102 ASP A N 1
ATOM 792 C CA . ASP A 1 102 ? -1.752 2.459 -24.713 1.00 85.19 102 ASP A CA 1
ATOM 793 C C . ASP A 1 102 ? -1.633 1.538 -23.485 1.00 85.19 102 ASP A C 1
ATOM 795 O O . ASP A 1 102 ? -0.815 0.615 -23.508 1.00 85.19 102 ASP A O 1
ATOM 799 N N . PRO A 1 103 ? -2.444 1.739 -22.427 1.00 83.31 103 PRO A N 1
ATOM 800 C CA . PRO A 1 103 ? -2.434 0.885 -21.243 1.00 83.31 103 PRO A CA 1
ATOM 801 C C . PRO A 1 103 ? -2.676 -0.600 -21.535 1.00 83.31 103 PRO A C 1
ATOM 803 O O . PRO A 1 103 ? -2.079 -1.447 -20.875 1.00 83.31 103 PRO A O 1
ATOM 806 N N . ARG A 1 104 ? -3.519 -0.939 -22.524 1.00 86.31 104 ARG A N 1
ATOM 807 C CA . ARG A 1 104 ? -3.815 -2.346 -22.853 1.00 86.31 104 ARG A CA 1
ATOM 808 C C . ARG A 1 104 ? -2.623 -3.029 -23.508 1.00 86.31 104 ARG A C 1
ATOM 810 O O . ARG A 1 104 ? -2.302 -4.170 -23.179 1.00 86.31 104 ARG A O 1
ATOM 817 N N . GLU A 1 105 ? -1.946 -2.324 -24.410 1.00 88.62 105 GLU A N 1
ATOM 818 C CA . GLU A 1 105 ? -0.700 -2.820 -24.992 1.00 88.62 105 GLU A CA 1
ATOM 819 C C . GLU A 1 105 ? 0.416 -2.890 -23.949 1.00 88.62 105 GLU A C 1
ATOM 821 O O . GLU A 1 105 ? 1.166 -3.865 -23.929 1.00 88.62 105 GLU A O 1
ATOM 826 N N . ALA A 1 106 ? 0.514 -1.892 -23.065 1.00 89.38 106 ALA A N 1
ATOM 827 C CA . ALA A 1 106 ? 1.491 -1.873 -21.984 1.00 89.38 106 ALA A CA 1
ATOM 828 C C . ALA A 1 106 ? 1.310 -3.075 -21.048 1.00 89.38 106 ALA A C 1
ATOM 830 O O . ALA A 1 106 ? 2.292 -3.731 -20.709 1.00 89.38 106 ALA A O 1
ATOM 831 N N . GLU A 1 107 ? 0.069 -3.414 -20.688 1.00 91.75 107 GLU A N 1
ATOM 832 C CA . GLU A 1 107 ? -0.244 -4.604 -19.894 1.00 91.75 107 GLU A CA 1
ATOM 833 C C . GLU A 1 107 ? 0.158 -5.896 -20.613 1.00 91.75 107 GLU A C 1
ATOM 835 O O . GLU A 1 107 ? 0.835 -6.740 -20.024 1.00 91.75 107 GLU A O 1
ATOM 840 N N . ALA A 1 108 ? -0.202 -6.052 -21.891 1.00 91.12 108 ALA A N 1
ATOM 841 C CA . ALA A 1 108 ? 0.166 -7.235 -22.668 1.00 91.12 108 ALA A CA 1
ATOM 842 C C . ALA A 1 108 ? 1.694 -7.403 -22.771 1.00 91.12 108 ALA A C 1
ATOM 844 O O . ALA A 1 108 ? 2.212 -8.504 -22.578 1.00 91.12 108 ALA A O 1
ATOM 845 N N . ARG A 1 109 ? 2.424 -6.305 -23.008 1.00 92.62 109 ARG A N 1
ATOM 846 C CA . ARG A 1 109 ? 3.895 -6.292 -23.056 1.00 92.62 109 ARG A CA 1
ATOM 847 C C . ARG A 1 109 ? 4.514 -6.596 -21.695 1.00 92.62 109 ARG A C 1
ATOM 849 O O . ARG A 1 109 ? 5.468 -7.364 -21.632 1.00 92.62 109 ARG A O 1
ATOM 856 N N . LEU A 1 110 ? 3.991 -6.019 -20.612 1.00 93.38 110 LEU A N 1
ATOM 857 C CA . LEU A 1 110 ? 4.464 -6.300 -19.253 1.00 93.38 110 LEU A CA 1
ATOM 858 C C . LEU A 1 110 ? 4.277 -7.768 -18.892 1.00 93.38 110 LEU A C 1
ATOM 860 O O . LEU A 1 110 ? 5.208 -8.379 -18.376 1.00 93.38 110 LEU A O 1
ATOM 864 N N . ARG A 1 111 ? 3.112 -8.338 -19.207 1.00 93.50 111 ARG A N 1
ATOM 865 C CA . ARG A 1 111 ? 2.820 -9.753 -18.969 1.00 93.50 111 ARG A CA 1
ATOM 866 C C . ARG A 1 111 ? 3.814 -10.648 -19.710 1.00 93.50 111 ARG A C 1
ATOM 868 O O . ARG A 1 111 ? 4.477 -11.454 -19.069 1.00 93.50 111 ARG A O 1
ATOM 875 N N . ALA A 1 112 ? 4.013 -10.410 -21.008 1.00 91.94 112 ALA A N 1
ATOM 876 C CA . ALA A 1 112 ? 4.997 -11.147 -21.800 1.00 91.94 112 ALA A CA 1
ATOM 877 C C . ALA A 1 112 ? 6.415 -11.053 -21.206 1.00 91.94 112 ALA A C 1
ATOM 879 O O . ALA A 1 112 ? 7.073 -12.073 -21.022 1.00 91.94 112 ALA A O 1
ATOM 880 N N . ARG A 1 113 ? 6.869 -9.852 -20.818 1.00 92.69 113 ARG A N 1
ATOM 881 C CA . ARG A 1 113 ? 8.202 -9.682 -20.212 1.00 92.69 113 ARG A CA 1
ATOM 882 C C . ARG A 1 113 ? 8.332 -10.372 -18.857 1.00 92.69 113 ARG A C 1
ATOM 884 O O . ARG A 1 113 ? 9.395 -10.903 -18.564 1.00 92.69 113 ARG A O 1
ATOM 891 N N . ILE A 1 114 ? 7.293 -10.360 -18.023 1.00 91.94 114 ILE A N 1
ATOM 892 C CA . ILE A 1 114 ? 7.303 -11.057 -16.727 1.00 91.94 114 ILE A CA 1
ATOM 893 C C . ILE A 1 114 ? 7.410 -12.571 -16.931 1.00 91.94 114 ILE A C 1
ATOM 895 O O . ILE A 1 114 ? 8.173 -13.224 -16.215 1.00 91.94 114 ILE A O 1
ATOM 899 N N . ASP A 1 115 ? 6.694 -13.112 -17.915 1.00 89.94 115 ASP A N 1
ATOM 900 C CA . ASP A 1 115 ? 6.730 -14.536 -18.249 1.00 89.94 115 ASP A CA 1
ATOM 901 C C . ASP A 1 115 ? 8.105 -14.949 -18.813 1.00 89.94 115 ASP A C 1
ATOM 903 O O . ASP A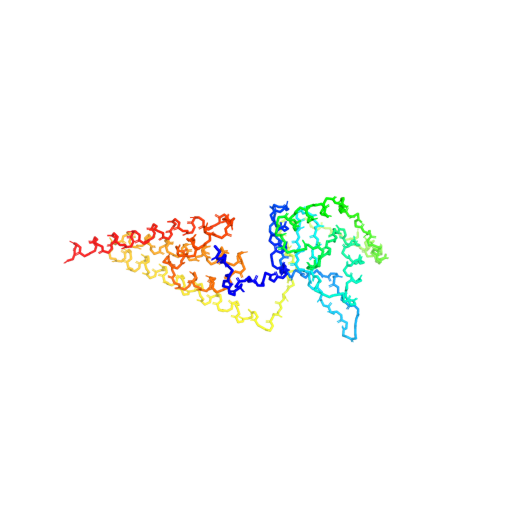 1 115 ? 8.642 -15.998 -18.449 1.00 89.94 115 ASP A O 1
ATOM 907 N N . GLU A 1 116 ? 8.729 -14.089 -19.626 1.00 91.06 116 GLU A N 1
ATOM 908 C CA . GLU A 1 116 ? 10.071 -14.294 -20.192 1.00 91.06 116 GLU A CA 1
ATOM 909 C C . GLU A 1 116 ? 11.194 -14.333 -19.142 1.00 91.06 116 GLU A C 1
ATOM 911 O O . GLU A 1 116 ? 12.213 -14.988 -19.367 1.00 91.06 116 GLU A O 1
ATOM 916 N N . LEU A 1 117 ? 11.028 -13.681 -17.982 1.00 88.00 117 LEU A N 1
ATOM 917 C CA . LEU A 1 117 ? 12.047 -13.683 -16.918 1.00 88.00 117 LEU A CA 1
ATOM 918 C C . LEU A 1 117 ? 12.310 -15.077 -16.333 1.00 88.00 117 LEU A C 1
ATOM 920 O O . LEU A 1 117 ? 13.332 -15.277 -15.674 1.00 88.00 117 LEU A O 1
ATOM 924 N N . GLY A 1 118 ? 11.399 -16.033 -16.539 1.00 81.75 118 GLY A N 1
ATOM 925 C CA . GLY A 1 118 ? 11.551 -17.396 -16.045 1.00 81.75 118 GLY A CA 1
ATOM 926 C C . GLY A 1 118 ? 11.580 -17.493 -14.508 1.00 81.75 118 GLY A C 1
ATOM 927 O O . GLY A 1 118 ? 11.081 -16.600 -13.805 1.00 81.75 118 GLY A O 1
ATOM 928 N N . PRO A 1 119 ? 12.103 -18.603 -13.948 1.00 81.81 119 PRO A N 1
ATOM 929 C CA . PRO A 1 119 ? 12.179 -18.812 -12.503 1.00 81.81 119 PRO A CA 1
ATOM 930 C C . PRO A 1 119 ? 13.265 -17.946 -11.848 1.00 81.81 119 PRO A C 1
ATOM 932 O O . PRO A 1 119 ? 14.259 -17.579 -12.470 1.00 81.81 119 PRO A O 1
ATOM 935 N N . ALA A 1 120 ? 13.096 -17.646 -10.555 1.00 79.38 120 ALA A N 1
ATOM 936 C CA . ALA A 1 120 ? 14.073 -16.856 -9.807 1.00 79.38 120 ALA A CA 1
ATOM 937 C C . ALA A 1 120 ? 15.458 -17.534 -9.786 1.00 79.38 120 ALA A C 1
ATOM 939 O O . ALA A 1 120 ? 15.532 -18.746 -9.541 1.00 79.38 120 ALA A O 1
ATOM 940 N N . PRO A 1 121 ? 16.550 -16.774 -9.998 1.00 79.88 121 PRO A N 1
ATOM 941 C CA . PRO A 1 121 ? 17.889 -17.339 -10.010 1.00 79.88 121 PRO A CA 1
ATOM 942 C C . PRO A 1 121 ? 18.232 -17.951 -8.641 1.00 79.88 121 PRO A C 1
ATOM 944 O O . PRO A 1 121 ? 17.834 -17.417 -7.597 1.00 79.88 121 PRO A O 1
ATOM 947 N N . PRO A 1 122 ? 18.965 -19.078 -8.604 1.00 74.06 122 PRO A N 1
ATOM 948 C CA . PRO A 1 122 ? 19.469 -19.616 -7.351 1.00 74.06 122 PRO A CA 1
ATOM 949 C C . PRO A 1 122 ? 20.412 -18.590 -6.721 1.00 74.06 122 PRO A C 1
ATOM 951 O O . PRO A 1 122 ? 21.297 -18.063 -7.392 1.00 74.06 122 PRO A O 1
ATOM 954 N N . ARG A 1 123 ? 20.229 -18.303 -5.424 1.00 70.75 123 ARG A N 1
ATOM 955 C CA . ARG A 1 123 ? 21.141 -17.413 -4.694 1.00 70.75 123 ARG A CA 1
ATOM 956 C C . ARG A 1 123 ? 22.570 -17.905 -4.866 1.00 70.75 123 ARG A C 1
ATOM 958 O O . ARG A 1 123 ? 22.856 -19.062 -4.538 1.00 70.75 123 ARG A O 1
ATOM 965 N N . ALA A 1 124 ? 23.456 -17.017 -5.308 1.00 66.38 124 ALA A N 1
ATOM 966 C CA . ALA A 1 124 ? 24.880 -17.265 -5.207 1.00 66.38 124 ALA A CA 1
ATOM 967 C C . ALA A 1 124 ? 25.176 -17.511 -3.722 1.00 66.38 124 ALA A C 1
ATOM 969 O O . ALA A 1 124 ? 24.907 -16.670 -2.865 1.00 66.38 124 ALA A O 1
ATOM 970 N N . ARG A 1 125 ? 25.611 -18.729 -3.397 1.00 52.50 125 ARG A N 1
ATOM 971 C CA . ARG A 1 125 ? 25.941 -19.126 -2.031 1.00 52.50 125 ARG A CA 1
ATOM 972 C C . ARG A 1 125 ? 27.150 -18.286 -1.631 1.00 52.50 125 ARG A C 1
ATOM 974 O O . ARG A 1 125 ? 28.257 -18.595 -2.062 1.00 52.50 125 ARG A O 1
ATOM 981 N N . GLU A 1 126 ? 26.923 -17.200 -0.893 1.00 49.03 126 GLU A N 1
ATOM 982 C CA . GLU A 1 126 ? 27.989 -16.354 -0.360 1.00 49.03 126 GLU A CA 1
ATOM 983 C C . GLU A 1 126 ? 29.044 -17.254 0.286 1.00 49.03 126 GLU A C 1
ATOM 985 O O . GLU A 1 126 ? 28.756 -18.036 1.199 1.00 49.03 126 GLU A O 1
ATOM 990 N N . ALA A 1 127 ? 30.267 -17.175 -0.236 1.00 42.81 127 ALA A N 1
ATOM 991 C CA . ALA A 1 127 ? 31.441 -17.736 0.396 1.00 42.81 127 ALA A CA 1
ATOM 992 C C . ALA A 1 127 ? 31.645 -16.986 1.717 1.00 42.81 127 ALA A C 1
ATOM 994 O O . ALA A 1 127 ? 32.328 -15.968 1.768 1.00 42.81 127 ALA A O 1
ATOM 995 N N . GLN A 1 128 ? 31.002 -17.465 2.784 1.00 38.44 128 GLN A N 1
ATOM 996 C CA . GLN A 1 128 ? 31.279 -16.996 4.134 1.00 38.44 128 GLN A CA 1
ATOM 997 C C . GLN A 1 128 ? 32.788 -17.142 4.393 1.00 38.44 128 GLN A C 1
ATOM 999 O O . GLN A 1 128 ? 33.330 -18.239 4.195 1.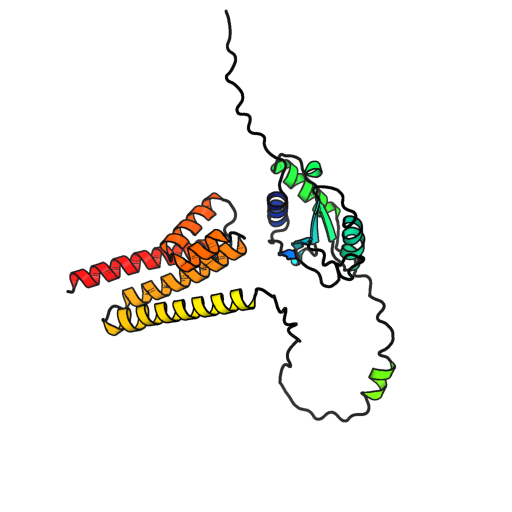00 38.44 128 GLN A O 1
ATOM 1004 N N . PRO A 1 129 ? 33.480 -16.075 4.834 1.00 38.22 129 PRO A N 1
ATOM 1005 C CA . PRO A 1 129 ? 34.857 -16.173 5.293 1.00 38.22 129 PRO A CA 1
ATOM 1006 C C . PRO A 1 129 ? 34.938 -17.258 6.369 1.00 38.22 129 PRO A C 1
ATOM 1008 O O . PRO A 1 129 ? 34.166 -17.263 7.330 1.00 38.22 129 PRO A O 1
ATOM 1011 N N . ARG A 1 130 ? 35.842 -18.224 6.185 1.00 45.47 130 ARG A N 1
ATOM 1012 C CA . ARG A 1 130 ? 36.063 -19.373 7.078 1.00 45.47 130 ARG A CA 1
ATOM 1013 C C . ARG A 1 130 ? 36.711 -18.959 8.408 1.00 45.47 130 ARG A C 1
ATOM 1015 O O . ARG A 1 130 ? 37.733 -19.512 8.791 1.00 45.47 130 ARG A O 1
ATOM 1022 N N . GLU A 1 131 ? 36.120 -18.020 9.134 1.00 42.25 131 GLU A N 1
ATOM 1023 C CA . GLU A 1 131 ? 36.593 -17.623 10.466 1.00 42.25 131 GLU A CA 1
ATOM 1024 C C . GLU A 1 131 ? 35.893 -18.386 11.605 1.00 42.25 131 GLU A C 1
ATOM 1026 O O . GLU A 1 131 ? 36.314 -18.337 12.755 1.00 42.25 131 GLU A O 1
ATOM 1031 N N . SER A 1 132 ? 34.865 -19.187 11.301 1.00 51.47 132 SER A N 1
ATOM 1032 C CA . SER A 1 132 ? 34.041 -19.862 12.318 1.00 51.47 132 SER A CA 1
ATOM 1033 C C . SER A 1 132 ? 34.296 -21.372 12.467 1.00 51.47 132 SER A C 1
ATOM 1035 O O . SER A 1 132 ? 33.412 -22.127 12.867 1.00 51.47 132 SER A O 1
ATOM 1037 N N . ALA A 1 133 ? 35.504 -21.852 12.152 1.00 54.06 133 ALA A N 1
ATOM 1038 C CA . ALA A 1 133 ? 35.904 -23.225 12.496 1.00 54.06 133 ALA A CA 1
ATOM 1039 C C . ALA A 1 133 ? 36.584 -23.299 13.877 1.00 54.06 133 ALA A C 1
ATOM 1041 O O . ALA A 1 133 ? 36.372 -24.257 14.617 1.00 54.06 133 ALA A O 1
ATOM 1042 N N . VAL A 1 134 ? 37.331 -22.261 14.272 1.00 54.34 134 VAL A N 1
ATOM 1043 C CA . VAL A 1 134 ? 38.050 -22.231 15.559 1.00 54.34 134 VAL A CA 1
ATOM 1044 C C . VAL A 1 134 ? 37.129 -21.801 16.708 1.00 54.34 134 VAL A C 1
ATOM 1046 O O . VAL A 1 134 ? 37.167 -22.397 17.782 1.00 54.34 134 VAL A O 1
ATOM 1049 N N . ALA A 1 135 ? 36.204 -20.864 16.467 1.00 50.91 135 ALA A N 1
ATOM 1050 C CA . ALA A 1 135 ? 35.232 -20.421 17.475 1.00 50.91 135 ALA A CA 1
ATOM 1051 C C . ALA A 1 135 ? 34.253 -21.534 17.906 1.00 50.91 135 ALA A C 1
ATOM 1053 O O . ALA A 1 135 ? 33.815 -21.580 19.055 1.00 50.91 135 ALA A O 1
ATOM 1054 N N . LYS A 1 136 ? 33.947 -22.479 17.007 1.00 50.97 136 LYS A N 1
ATOM 1055 C CA . LYS A 1 136 ? 33.025 -23.589 17.286 1.00 50.97 136 LYS A CA 1
ATOM 1056 C C . LYS A 1 136 ? 33.670 -24.720 18.099 1.00 50.97 136 LYS A C 1
ATOM 1058 O O . LYS A 1 136 ? 32.957 -25.425 18.803 1.00 50.97 136 LYS A O 1
ATOM 1063 N N . ALA A 1 137 ? 34.998 -24.856 18.049 1.00 54.22 137 ALA A N 1
ATOM 1064 C CA . ALA A 1 137 ? 35.740 -25.859 18.817 1.00 54.22 137 ALA A CA 1
ATOM 1065 C C . ALA A 1 137 ? 35.935 -25.466 20.295 1.00 54.22 137 ALA A C 1
ATOM 1067 O O . ALA A 1 137 ? 36.036 -26.334 21.153 1.00 54.22 137 ALA A O 1
ATOM 1068 N N . VAL A 1 138 ? 35.939 -24.167 20.614 1.00 54.97 138 VAL A N 1
ATOM 1069 C CA . VAL A 1 138 ? 36.084 -23.685 22.003 1.00 54.97 138 VAL A CA 1
ATOM 1070 C C . VAL A 1 138 ? 34.743 -23.694 22.752 1.00 54.97 138 VAL A C 1
ATOM 1072 O O . VAL A 1 138 ? 34.706 -23.840 23.971 1.00 54.97 138 VAL A O 1
ATOM 1075 N N . SER A 1 139 ? 33.618 -23.620 22.034 1.00 48.53 139 SER A N 1
ATOM 1076 C CA . SER A 1 139 ? 32.280 -23.581 22.641 1.00 48.53 139 SER A CA 1
ATOM 1077 C C . SER A 1 139 ? 31.739 -24.960 23.070 1.00 48.53 139 SER A C 1
ATOM 1079 O O . SER A 1 139 ? 30.757 -25.029 23.802 1.00 48.53 139 SER A O 1
ATOM 1081 N N . SER A 1 140 ? 32.386 -26.070 22.686 1.00 48.09 140 SER A N 1
ATOM 1082 C CA . SER A 1 140 ? 31.940 -27.431 23.037 1.00 48.09 140 SER A CA 1
ATOM 1083 C C . SER A 1 140 ? 32.452 -27.960 24.386 1.00 48.09 140 SER A C 1
ATOM 1085 O O . SER A 1 140 ? 32.174 -29.111 24.711 1.00 48.09 140 SER A O 1
ATOM 1087 N N . LEU A 1 141 ? 33.196 -27.165 25.170 1.00 51.84 141 LEU A N 1
ATOM 1088 C CA . LEU A 1 141 ? 33.729 -27.573 26.484 1.00 51.84 141 LEU A CA 1
ATOM 1089 C C . LEU A 1 141 ? 32.979 -27.000 27.700 1.00 51.84 141 LEU A C 1
ATOM 1091 O O . LEU A 1 141 ? 33.350 -27.302 28.833 1.00 51.84 141 LEU A O 1
ATOM 1095 N N . ALA A 1 142 ? 31.927 -26.204 27.505 1.00 48.75 142 ALA A N 1
ATOM 1096 C CA . ALA A 1 142 ? 31.140 -25.665 28.613 1.00 48.75 142 ALA A CA 1
ATOM 1097 C C . ALA A 1 142 ? 29.924 -26.567 28.929 1.00 48.75 142 ALA A C 1
ATOM 1099 O O . ALA A 1 142 ? 29.142 -26.859 28.018 1.00 48.75 142 ALA A O 1
ATOM 1100 N N . PRO A 1 143 ? 29.712 -26.995 30.191 1.00 41.09 143 PRO A N 1
ATOM 1101 C CA . PRO A 1 143 ? 28.495 -27.697 30.591 1.00 41.09 143 PRO A CA 1
ATOM 1102 C C . PRO A 1 143 ? 27.297 -26.744 30.509 1.00 41.09 143 PRO A C 1
ATOM 1104 O O . PRO A 1 143 ? 27.319 -25.666 31.097 1.00 41.09 143 PRO A O 1
ATOM 1107 N N . GLN A 1 144 ? 26.252 -27.145 29.785 1.00 45.53 144 GLN A N 1
ATOM 1108 C CA . GLN A 1 144 ? 24.996 -26.399 29.659 1.00 45.53 144 GLN A CA 1
ATOM 1109 C C . GLN A 1 144 ? 24.078 -26.694 30.860 1.00 45.53 144 GLN A C 1
ATOM 1111 O O . GLN A 1 144 ? 23.679 -27.852 31.024 1.00 45.53 144 GLN A O 1
ATOM 1116 N N . PRO A 1 145 ? 23.674 -25.696 31.667 1.00 37.44 145 PRO A N 1
ATOM 1117 C CA . PRO A 1 145 ? 22.517 -25.825 32.541 1.00 37.44 145 PRO A CA 1
ATOM 1118 C C . PRO A 1 145 ? 21.240 -25.758 31.694 1.00 37.44 145 PRO A C 1
ATOM 1120 O O . PRO A 1 145 ? 21.082 -24.888 30.839 1.00 37.44 145 PRO A O 1
ATOM 1123 N N . HIS A 1 146 ? 20.328 -26.698 31.922 1.00 48.97 146 HIS A N 1
ATOM 1124 C CA . HIS A 1 146 ? 18.981 -26.670 31.364 1.00 48.97 146 HIS A CA 1
ATOM 1125 C C . HIS A 1 146 ? 18.153 -25.563 32.024 1.00 48.97 146 HIS A C 1
ATOM 1127 O O . HIS A 1 146 ? 17.796 -25.692 33.191 1.00 48.97 146 HIS A O 1
ATOM 1133 N N . GLU A 1 147 ? 17.760 -24.547 31.257 1.00 39.97 147 GLU A N 1
ATOM 1134 C CA . GLU A 1 147 ? 16.631 -23.680 31.599 1.00 39.97 147 GLU A CA 1
ATOM 1135 C C . GLU A 1 147 ? 15.698 -23.516 30.399 1.00 39.97 147 GLU A C 1
ATOM 1137 O O . GLU A 1 147 ? 16.094 -23.197 29.277 1.00 39.97 147 GLU A O 1
ATOM 1142 N N . GLY A 1 148 ? 14.423 -23.800 30.652 1.00 42.06 148 GLY A N 1
ATOM 1143 C CA . GLY A 1 148 ? 13.346 -23.623 29.701 1.00 42.06 148 GLY A CA 1
ATOM 1144 C C . GLY A 1 148 ? 12.931 -22.159 29.572 1.00 42.06 148 GLY A C 1
ATOM 1145 O O . GLY A 1 148 ? 12.775 -21.451 30.557 1.00 42.06 148 GLY A O 1
ATOM 1146 N N . ARG A 1 149 ? 12.629 -21.786 28.325 1.00 46.00 149 ARG A N 1
ATOM 1147 C CA . ARG A 1 149 ? 11.700 -20.724 27.908 1.00 46.00 149 ARG A CA 1
ATOM 1148 C C . ARG A 1 149 ? 12.021 -19.296 28.387 1.00 46.00 149 ARG A C 1
ATOM 1150 O O . ARG A 1 149 ? 11.440 -18.808 29.345 1.00 46.00 149 ARG A O 1
ATOM 1157 N N . THR A 1 150 ? 12.703 -18.556 27.516 1.00 41.78 150 THR A N 1
ATOM 1158 C CA . THR A 1 150 ? 12.291 -17.206 27.085 1.00 41.78 150 THR A CA 1
ATOM 1159 C C . THR A 1 150 ? 12.843 -16.938 25.685 1.00 41.78 150 THR A C 1
ATOM 1161 O O . THR A 1 150 ? 14.024 -17.125 25.410 1.00 41.78 150 THR A O 1
ATOM 1164 N N . ALA A 1 151 ? 11.956 -16.550 24.768 1.00 51.09 151 ALA A N 1
ATOM 1165 C CA . ALA A 1 151 ? 12.314 -16.087 23.437 1.00 51.09 151 ALA A CA 1
ATOM 1166 C C . ALA A 1 151 ? 13.097 -14.772 23.573 1.00 51.09 151 ALA A C 1
ATOM 1168 O O . ALA A 1 151 ? 12.520 -13.734 23.891 1.00 51.09 151 ALA A O 1
ATOM 1169 N N . ALA A 1 152 ? 14.414 -14.844 23.387 1.00 38.78 152 ALA A N 1
ATOM 1170 C CA . ALA A 1 152 ? 15.289 -13.684 23.363 1.00 38.78 152 ALA A CA 1
ATOM 1171 C C . ALA A 1 152 ? 15.149 -12.951 22.022 1.00 38.78 152 ALA A C 1
ATOM 1173 O O . ALA A 1 152 ? 15.153 -13.554 20.947 1.00 38.78 152 ALA A O 1
ATOM 1174 N N . ALA A 1 153 ? 14.976 -11.641 22.142 1.00 45.47 153 ALA A N 1
ATOM 1175 C CA . ALA A 1 153 ? 14.677 -10.678 21.103 1.00 45.47 153 ALA A CA 1
ATOM 1176 C C . ALA A 1 153 ? 15.668 -10.694 19.928 1.00 45.47 153 ALA A C 1
ATOM 1178 O O . ALA A 1 153 ? 16.885 -10.737 20.105 1.00 45.47 153 ALA A O 1
ATOM 1179 N N . ALA A 1 154 ? 15.119 -10.574 18.719 1.00 40.69 154 ALA A N 1
ATOM 1180 C CA . ALA A 1 154 ? 15.865 -10.145 17.546 1.00 40.69 154 ALA A CA 1
ATOM 1181 C C . ALA A 1 154 ? 16.346 -8.693 17.746 1.00 40.69 154 ALA A C 1
ATOM 1183 O O . ALA A 1 154 ? 15.597 -7.891 18.311 1.00 40.69 154 ALA A O 1
ATOM 1184 N N . PRO A 1 155 ? 17.548 -8.318 17.273 1.00 39.66 155 PRO A N 1
ATOM 1185 C CA . PRO A 1 155 ? 17.993 -6.937 17.327 1.00 39.66 155 PRO A CA 1
ATOM 1186 C C . PRO A 1 155 ? 17.148 -6.112 16.351 1.00 39.66 155 PRO A C 1
ATOM 1188 O O . PRO A 1 155 ? 17.350 -6.138 15.137 1.00 39.66 155 PRO A O 1
ATOM 1191 N N . THR A 1 156 ? 16.174 -5.382 16.884 1.00 42.09 156 THR A N 1
ATOM 1192 C CA . THR A 1 156 ? 15.584 -4.224 16.217 1.00 42.09 156 THR A CA 1
ATOM 1193 C C . THR A 1 156 ? 16.689 -3.198 16.030 1.00 42.09 156 THR A C 1
ATOM 1195 O O . THR A 1 156 ? 17.082 -2.519 16.975 1.00 42.09 156 THR A O 1
ATOM 1198 N N . VAL A 1 157 ? 17.220 -3.114 14.810 1.00 44.28 157 VAL A N 1
ATOM 1199 C CA . VAL A 1 157 ? 18.038 -1.977 14.395 1.00 44.28 157 VAL A CA 1
ATOM 1200 C C . VAL A 1 157 ? 17.118 -0.766 14.371 1.00 44.28 157 VAL A C 1
ATOM 1202 O O . VAL A 1 157 ? 16.258 -0.613 13.504 1.00 44.28 157 VAL A O 1
ATOM 1205 N N . GLU A 1 158 ? 17.292 0.044 15.402 1.00 40.41 158 GLU A N 1
ATOM 1206 C CA . GLU A 1 158 ? 16.750 1.374 15.583 1.00 40.41 158 GLU A CA 1
ATOM 1207 C C . GLU A 1 158 ? 17.209 2.246 14.409 1.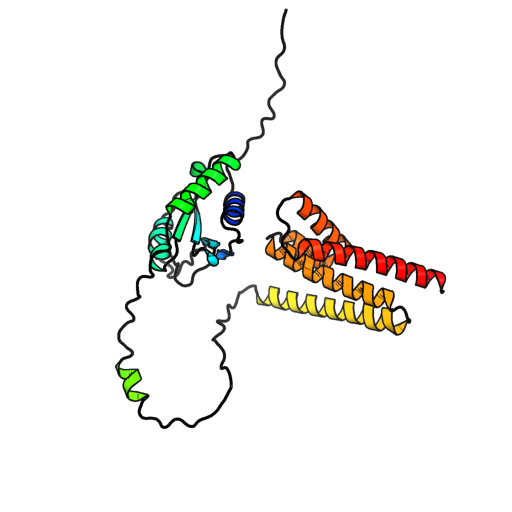00 40.41 158 GLU A C 1
ATOM 1209 O O . GLU A 1 158 ? 18.336 2.737 14.350 1.00 40.41 158 GLU A O 1
ATOM 1214 N N . VAL A 1 159 ? 16.337 2.401 13.414 1.00 44.56 159 VAL A N 1
ATOM 1215 C CA . VAL A 1 159 ? 16.476 3.493 12.456 1.00 44.56 159 VAL A CA 1
ATOM 1216 C C . VAL A 1 159 ? 16.150 4.740 13.258 1.00 44.56 159 VAL A C 1
ATOM 1218 O O . VAL A 1 159 ? 14.981 4.963 13.544 1.00 44.56 159 VAL A O 1
ATOM 1221 N N . ALA A 1 160 ? 17.161 5.511 13.659 1.00 39.88 160 ALA A N 1
ATOM 1222 C CA . ALA A 1 160 ? 16.981 6.859 14.178 1.00 39.88 160 ALA A CA 1
ATOM 1223 C C . ALA A 1 160 ? 16.812 7.804 12.984 1.00 39.88 160 ALA A C 1
ATOM 1225 O O . ALA A 1 160 ? 17.783 8.084 12.276 1.00 39.88 160 ALA A O 1
ATOM 1226 N N . PRO A 1 161 ? 15.602 8.304 12.706 1.00 50.53 161 PRO A N 1
ATOM 1227 C CA . PRO A 1 161 ? 15.397 9.223 11.611 1.00 50.53 161 PRO A CA 1
ATOM 1228 C C . PRO A 1 161 ? 15.446 10.594 12.269 1.00 50.53 161 PRO A C 1
ATOM 1230 O O . PRO A 1 161 ? 14.653 10.880 13.173 1.00 50.53 161 PRO A O 1
ATOM 1233 N N . LEU A 1 162 ? 16.367 11.450 11.830 1.00 47.47 162 LEU A N 1
ATOM 1234 C CA . LEU A 1 162 ? 16.268 12.888 12.072 1.00 47.47 162 LEU A CA 1
ATOM 1235 C C . LEU A 1 162 ? 14.980 13.378 11.379 1.00 47.47 162 LEU A C 1
ATOM 1237 O O . LEU A 1 162 ? 14.998 13.822 10.238 1.00 47.47 162 LEU A O 1
ATOM 1241 N N . GLY A 1 163 ? 13.835 13.144 12.029 1.00 47.06 163 GLY A N 1
ATOM 1242 C CA . GLY A 1 163 ? 12.483 13.291 11.488 1.00 47.06 163 GLY A CA 1
ATOM 1243 C C . GLY A 1 163 ? 11.430 12.313 12.046 1.00 47.06 163 GLY A C 1
ATOM 1244 O O . GLY A 1 163 ? 10.267 12.695 12.146 1.00 47.06 163 GLY A O 1
ATOM 1245 N N . ALA A 1 164 ? 11.776 11.089 12.480 1.00 50.34 164 ALA A N 1
ATOM 1246 C CA . ALA A 1 164 ? 10.753 10.146 12.978 1.00 50.34 164 ALA A CA 1
ATOM 1247 C C . ALA A 1 164 ? 10.492 10.218 14.473 1.00 50.34 164 ALA A C 1
ATOM 1249 O O . ALA A 1 164 ? 9.457 9.723 14.904 1.00 50.34 164 ALA A O 1
ATOM 1250 N N . GLY A 1 165 ? 11.331 10.918 15.240 1.00 49.94 165 GLY A N 1
ATOM 1251 C CA . GLY A 1 165 ? 10.914 11.368 16.566 1.00 49.94 165 GLY A CA 1
ATOM 1252 C C . GLY A 1 165 ? 9.636 12.205 16.465 1.00 49.94 165 GLY A C 1
ATOM 1253 O O . GLY A 1 165 ? 8.682 11.964 17.191 1.00 49.94 165 GLY A O 1
ATOM 1254 N N . PHE A 1 166 ? 9.559 13.108 15.481 1.00 56.91 166 PHE A N 1
ATOM 1255 C CA . PHE A 1 166 ? 8.391 13.969 15.297 1.00 56.91 166 PHE A CA 1
ATOM 1256 C C . PHE A 1 166 ? 7.161 13.190 14.817 1.00 56.91 166 PHE A C 1
ATOM 1258 O O . PHE A 1 166 ? 6.074 13.373 15.353 1.00 56.91 166 PHE A O 1
ATOM 1265 N N . GLY A 1 167 ? 7.332 12.277 13.854 1.00 65.75 167 GLY A N 1
ATOM 1266 C CA . GLY A 1 167 ? 6.242 11.431 13.359 1.00 65.75 167 GLY A CA 1
ATOM 1267 C C . GLY A 1 167 ? 5.701 10.454 14.409 1.00 65.75 167 GLY A C 1
ATOM 1268 O O . GLY A 1 167 ? 4.488 10.308 14.537 1.00 65.75 167 GLY A O 1
ATOM 1269 N N . ALA A 1 168 ? 6.580 9.826 15.195 1.00 70.38 168 ALA A N 1
ATOM 1270 C CA . ALA A 1 168 ? 6.178 8.919 16.267 1.00 70.38 168 ALA A CA 1
ATOM 1271 C C . ALA A 1 168 ? 5.508 9.672 17.422 1.00 70.38 168 ALA A C 1
ATOM 1273 O O . ALA A 1 168 ? 4.448 9.257 17.881 1.00 70.38 168 ALA A O 1
ATOM 1274 N N . VAL A 1 169 ? 6.072 10.808 17.851 1.00 74.94 169 VAL A N 1
ATOM 1275 C CA . VAL A 1 169 ? 5.474 11.655 18.895 1.00 74.94 169 VAL A CA 1
ATOM 1276 C C . VAL A 1 169 ? 4.115 12.181 18.446 1.00 74.94 169 VAL A C 1
ATOM 1278 O O . VAL A 1 169 ? 3.153 12.081 19.201 1.00 74.94 169 VAL A O 1
ATOM 1281 N N . LEU A 1 170 ? 3.995 12.665 17.207 1.00 75.38 170 LEU A N 1
ATOM 1282 C CA . LEU A 1 170 ? 2.715 13.110 16.657 1.00 75.38 170 LEU A CA 1
ATOM 1283 C C . LEU A 1 170 ? 1.701 11.961 16.585 1.00 75.38 170 LEU A C 1
ATOM 1285 O O . LEU A 1 170 ? 0.546 12.149 16.955 1.00 75.38 170 LEU A O 1
ATOM 1289 N N . GLY A 1 171 ? 2.130 10.762 16.181 1.00 75.44 171 GLY A N 1
ATOM 1290 C CA . GLY A 1 171 ? 1.287 9.565 16.185 1.00 75.44 171 GLY A CA 1
ATOM 1291 C C . GLY A 1 171 ? 0.792 9.188 17.585 1.00 75.44 171 GLY A C 1
ATOM 1292 O O . GLY A 1 171 ? -0.391 8.905 17.760 1.00 75.44 171 GLY A O 1
ATOM 1293 N N . VAL A 1 172 ? 1.664 9.246 18.596 1.00 76.50 172 VAL A N 1
ATOM 1294 C CA . VAL A 1 172 ? 1.305 8.992 20.002 1.00 76.50 172 VAL A CA 1
ATOM 1295 C C . VAL A 1 172 ? 0.354 10.065 20.535 1.00 76.50 172 VAL A C 1
ATOM 1297 O O . VAL A 1 172 ? -0.617 9.728 21.208 1.00 76.50 172 VAL A O 1
ATOM 1300 N N . ILE A 1 173 ? 0.584 11.341 20.210 1.00 77.62 173 ILE A N 1
ATOM 1301 C CA . ILE A 1 173 ? -0.306 12.447 20.592 1.00 77.62 173 ILE A CA 1
ATOM 1302 C C . ILE A 1 173 ? -1.694 12.251 19.976 1.00 77.62 173 ILE A C 1
ATOM 1304 O O . ILE A 1 173 ? -2.690 12.331 20.688 1.00 77.62 173 ILE A O 1
ATOM 1308 N N . LEU A 1 174 ? -1.778 11.946 18.679 1.00 76.31 174 LEU A N 1
ATOM 1309 C CA . LEU A 1 174 ? -3.053 11.698 18.000 1.00 76.31 174 LEU A CA 1
ATOM 1310 C C . LEU A 1 174 ? -3.776 10.477 18.572 1.00 76.31 174 LEU A C 1
ATOM 1312 O O . LEU A 1 174 ? -4.986 10.529 18.772 1.00 76.31 174 LEU A O 1
ATOM 1316 N N . LEU A 1 175 ? -3.048 9.405 18.895 1.00 77.19 175 LEU A N 1
ATOM 1317 C CA . LEU A 1 175 ? -3.615 8.234 19.560 1.00 77.19 175 LEU A CA 1
ATOM 1318 C C . LEU A 1 175 ? -4.162 8.581 20.951 1.00 77.19 175 LEU A C 1
ATOM 1320 O O . LEU A 1 175 ? -5.255 8.147 21.301 1.00 77.19 175 LEU A O 1
ATOM 1324 N N . ALA A 1 176 ? -3.430 9.371 21.739 1.00 78.00 176 ALA A N 1
ATOM 1325 C CA . ALA A 1 176 ? -3.875 9.809 23.058 1.00 78.00 176 ALA A CA 1
ATOM 1326 C C . ALA A 1 176 ? -5.118 10.709 22.972 1.00 78.00 176 ALA A C 1
ATOM 1328 O O . ALA A 1 176 ? -6.049 10.531 23.756 1.00 78.00 176 ALA A O 1
ATOM 1329 N N . ILE A 1 177 ? -5.166 11.625 21.997 1.00 80.06 177 ILE A N 1
ATOM 1330 C CA . ILE A 1 177 ? -6.345 12.455 21.717 1.00 80.06 177 ILE A CA 1
ATOM 1331 C C . ILE A 1 177 ? -7.532 11.571 21.326 1.00 80.06 177 ILE A C 1
ATOM 1333 O O . ILE A 1 177 ? -8.608 11.739 21.889 1.00 80.06 177 ILE A O 1
ATOM 1337 N N . LEU A 1 178 ? -7.336 10.592 20.438 1.00 78.88 178 LEU A N 1
ATOM 1338 C CA . LEU A 1 178 ? -8.388 9.661 20.025 1.00 78.88 178 LEU A CA 1
ATOM 1339 C C . LEU A 1 178 ? -8.910 8.837 21.213 1.00 78.88 178 LEU A C 1
ATOM 1341 O O . LEU A 1 178 ? -10.115 8.688 21.382 1.00 78.88 178 LEU A O 1
ATOM 1345 N N . LEU A 1 179 ? -8.020 8.327 22.069 1.00 78.69 179 LEU A N 1
ATOM 1346 C CA . LEU A 1 179 ? -8.405 7.595 23.279 1.00 78.69 179 LEU A CA 1
ATOM 1347 C C . LEU A 1 179 ? -9.175 8.483 24.260 1.00 78.69 179 LEU A C 1
ATOM 1349 O O . LEU A 1 179 ? -10.157 8.030 24.846 1.00 78.69 179 LEU A O 1
ATOM 1353 N N . ALA A 1 180 ? -8.762 9.742 24.420 1.00 77.88 180 ALA A N 1
ATOM 1354 C CA . ALA A 1 180 ? -9.480 10.710 25.237 1.00 77.88 180 ALA A CA 1
ATOM 1355 C C . ALA A 1 180 ? -10.862 11.031 24.647 1.00 77.88 180 ALA A C 1
ATOM 1357 O O . ALA A 1 180 ? -11.837 11.039 25.390 1.00 77.88 180 ALA A O 1
ATOM 1358 N N . GLU A 1 181 ? -10.966 11.231 23.330 1.00 77.56 181 GLU A N 1
ATOM 1359 C CA . GLU A 1 181 ? -12.222 11.481 22.608 1.00 77.56 181 GLU A CA 1
ATOM 1360 C C . GLU A 1 181 ? -13.184 10.293 22.755 1.00 77.56 181 GLU A C 1
ATOM 1362 O O . GLU A 1 181 ? -14.347 10.483 23.106 1.00 77.56 181 GLU A O 1
ATOM 1367 N N . VAL A 1 182 ? -12.687 9.060 22.597 1.00 77.06 182 VAL A N 1
ATOM 1368 C CA . VAL A 1 182 ? -13.467 7.833 22.823 1.00 77.06 182 VAL A CA 1
ATOM 1369 C C . VAL A 1 182 ? -13.893 7.721 24.283 1.00 77.06 182 VAL A C 1
ATOM 1371 O O . VAL A 1 182 ? -15.055 7.439 24.554 1.00 77.06 182 VAL A O 1
ATOM 1374 N N . TYR A 1 183 ? -13.003 7.970 25.243 1.00 80.06 183 TYR A N 1
ATOM 1375 C CA . TYR A 1 183 ? -13.351 7.909 26.662 1.00 80.06 183 TYR A CA 1
ATOM 1376 C C . TYR A 1 183 ? -14.406 8.960 27.039 1.00 80.06 183 TYR A C 1
ATOM 1378 O O . TYR A 1 183 ? -15.402 8.632 27.681 1.00 80.06 183 TYR A O 1
ATOM 1386 N N . LEU A 1 184 ? -14.238 10.210 26.599 1.00 75.62 184 LEU A N 1
ATOM 1387 C CA . LEU A 1 184 ? -15.200 11.292 26.822 1.00 75.62 184 LEU A CA 1
ATOM 1388 C C . LEU A 1 184 ? -16.547 10.995 26.144 1.00 75.62 184 LEU A C 1
ATOM 1390 O O . LEU A 1 184 ? -17.589 11.072 26.794 1.00 75.62 184 LEU A O 1
ATOM 1394 N N . GLY A 1 185 ? -16.544 10.599 24.871 1.00 69.44 185 GLY A N 1
ATOM 1395 C CA . GLY A 1 185 ? -17.765 10.295 24.121 1.00 69.44 185 GLY A CA 1
ATOM 1396 C C . GLY A 1 185 ? -18.510 9.066 24.652 1.00 69.44 185 GLY A C 1
ATOM 1397 O O . GLY A 1 185 ? -19.728 9.094 24.817 1.00 69.44 185 GLY A O 1
ATOM 1398 N N . VAL A 1 186 ? -17.792 7.989 24.976 1.00 72.00 186 VAL A N 1
ATOM 1399 C CA . VAL A 1 186 ? -18.392 6.725 25.429 1.00 72.00 186 VAL A CA 1
ATOM 1400 C C . VAL A 1 186 ? -18.762 6.785 26.910 1.00 72.00 186 VAL A C 1
ATOM 1402 O O . VAL A 1 186 ? -19.911 6.524 27.262 1.00 72.00 186 VAL A O 1
ATOM 1405 N N . ALA A 1 187 ? -17.816 7.123 27.789 1.00 71.25 187 ALA A N 1
ATOM 1406 C CA . ALA A 1 187 ? -18.019 7.033 29.234 1.00 71.25 187 ALA A CA 1
ATOM 1407 C C . ALA A 1 187 ? -18.782 8.239 29.796 1.00 71.25 187 ALA A C 1
ATOM 1409 O O . ALA A 1 187 ? -19.708 8.059 30.585 1.00 71.25 187 ALA A O 1
ATOM 1410 N N . VAL A 1 188 ? -18.431 9.462 29.384 1.00 70.75 188 VAL A N 1
ATOM 1411 C CA . VAL A 1 188 ? -19.013 10.685 29.965 1.00 70.75 188 VAL A CA 1
ATOM 1412 C C . VAL A 1 188 ? -20.329 11.056 29.282 1.00 70.75 188 VAL A C 1
ATOM 1414 O O . VAL A 1 188 ? -21.336 11.277 29.956 1.00 70.75 188 VAL A O 1
ATOM 1417 N N . VAL A 1 189 ? -20.353 11.095 27.949 1.00 67.75 189 VAL A N 1
ATOM 1418 C CA . VAL A 1 189 ? -21.565 11.459 27.197 1.00 67.75 189 VAL A CA 1
ATOM 1419 C C . VAL A 1 189 ? -22.517 10.270 27.101 1.00 67.75 189 VAL A C 1
ATOM 1421 O O . VAL A 1 189 ? -23.676 10.379 27.490 1.00 67.75 189 VAL A O 1
ATOM 1424 N N . GLY A 1 190 ? -22.024 9.117 26.650 1.00 66.38 190 GLY A N 1
ATOM 1425 C CA . GLY A 1 190 ? -22.835 7.920 26.462 1.00 66.38 190 GLY A CA 1
ATOM 1426 C C . GLY A 1 190 ? -23.376 7.335 27.767 1.00 66.38 190 GLY A C 1
ATOM 1427 O O . GLY A 1 190 ? -24.583 7.300 27.985 1.00 66.38 190 GLY A O 1
ATOM 1428 N N . PHE A 1 191 ? -22.499 6.877 28.659 1.00 69.62 191 PHE A N 1
ATOM 1429 C CA . PHE A 1 191 ? -22.936 6.225 29.899 1.00 69.62 191 PHE A CA 1
ATOM 1430 C C . PHE A 1 191 ? -23.343 7.209 30.999 1.00 69.62 191 PHE A C 1
ATOM 1432 O O . PHE A 1 191 ? -24.314 6.942 31.705 1.00 69.62 191 PHE A O 1
ATOM 1439 N N . GLY A 1 192 ? -22.674 8.359 31.111 1.00 73.12 192 GLY A N 1
ATOM 1440 C CA . GLY A 1 192 ? -22.993 9.368 32.128 1.00 73.12 192 GLY A CA 1
ATOM 1441 C C . GLY A 1 192 ? -24.400 9.963 32.006 1.00 73.12 192 GLY A C 1
ATOM 1442 O O . GLY A 1 192 ? -24.977 10.352 33.017 1.00 73.12 192 GLY A O 1
ATOM 1443 N N . HIS A 1 193 ? -24.976 9.976 30.799 1.00 75.06 193 HIS A N 1
ATOM 1444 C CA . HIS A 1 193 ? -26.316 10.516 30.533 1.00 75.06 193 HIS A CA 1
ATOM 1445 C C . HIS A 1 193 ? -27.333 9.438 30.116 1.00 75.06 193 HIS A C 1
ATOM 1447 O O . HIS A 1 193 ? -28.425 9.764 29.657 1.00 75.06 193 HIS A O 1
ATOM 1453 N N . GLY A 1 194 ? -26.993 8.148 30.255 1.00 78.44 194 GLY A N 1
ATOM 1454 C CA . GLY A 1 194 ? -27.895 7.043 29.909 1.00 78.44 194 GLY A CA 1
ATOM 1455 C C . GLY A 1 194 ? -28.194 6.912 28.409 1.00 78.44 194 GLY A C 1
ATOM 1456 O O . GLY A 1 194 ? -29.242 6.392 28.036 1.00 78.44 194 GLY A O 1
ATOM 1457 N N . GLN A 1 195 ? -27.287 7.366 27.542 1.00 80.00 195 GLN A N 1
ATOM 1458 C CA . GLN A 1 195 ? -27.412 7.339 26.083 1.00 80.00 195 GLN A CA 1
ATOM 1459 C C . GLN A 1 195 ? -26.425 6.344 25.444 1.00 80.00 195 GLN A C 1
ATOM 1461 O O . GLN A 1 195 ? -25.470 6.739 24.768 1.00 80.00 195 GLN A O 1
ATOM 1466 N N . PRO A 1 196 ? -26.650 5.024 25.599 1.00 76.12 196 PRO A N 1
ATOM 1467 C CA . PRO A 1 196 ? -25.736 4.000 25.090 1.00 76.12 196 PRO A CA 1
ATOM 1468 C C . PRO A 1 196 ? -25.596 4.033 23.561 1.00 76.12 196 PRO A C 1
ATOM 1470 O O . PRO A 1 196 ? -24.544 3.681 23.036 1.00 76.12 196 PRO A O 1
ATOM 1473 N N . LEU A 1 197 ? -26.619 4.502 22.835 1.00 75.62 197 LEU A N 1
ATOM 1474 C CA . LEU A 1 197 ? -26.571 4.638 21.375 1.00 75.62 197 LEU A CA 1
ATOM 1475 C C . LEU A 1 197 ? -25.510 5.643 20.910 1.00 75.62 197 LEU A C 1
ATOM 1477 O O . LEU A 1 197 ? -24.788 5.355 19.957 1.00 75.62 197 LEU A O 1
ATOM 1481 N N . LEU A 1 198 ? -25.361 6.779 21.603 1.00 75.75 198 LEU A N 1
ATOM 1482 C CA . LEU A 1 198 ? -24.289 7.735 21.305 1.00 75.75 198 LEU A CA 1
ATOM 1483 C C . LEU A 1 198 ? -22.918 7.137 21.617 1.00 75.75 198 LEU A C 1
ATOM 1485 O O . LEU A 1 198 ? -21.989 7.299 20.830 1.00 75.75 198 LEU A O 1
ATOM 1489 N N . ALA A 1 199 ? -22.809 6.386 22.715 1.00 74.94 199 ALA A N 1
ATOM 1490 C CA . ALA A 1 199 ? -21.579 5.692 23.084 1.00 74.94 199 ALA A CA 1
ATOM 1491 C C . ALA A 1 199 ? -21.108 4.756 21.955 1.00 74.94 199 ALA A C 1
ATOM 1493 O O . ALA A 1 199 ? -19.956 4.803 21.524 1.00 74.94 199 ALA A O 1
ATOM 1494 N N . ILE A 1 200 ? -22.020 3.938 21.421 1.00 76.44 200 ILE A N 1
ATOM 1495 C CA . ILE A 1 200 ? -21.703 3.015 20.327 1.00 76.44 200 ILE A CA 1
ATOM 1496 C C . ILE A 1 200 ? -21.382 3.791 19.038 1.00 76.44 200 ILE A C 1
ATOM 1498 O O . ILE A 1 200 ? -20.451 3.416 18.326 1.00 76.44 200 ILE A O 1
ATOM 1502 N N . ALA A 1 201 ? -22.088 4.889 18.748 1.00 76.69 201 ALA A N 1
ATOM 1503 C CA . ALA A 1 201 ? -21.804 5.726 17.581 1.00 76.69 201 ALA A CA 1
ATOM 1504 C C . ALA A 1 201 ? -20.377 6.307 17.611 1.00 76.69 201 ALA A C 1
ATOM 1506 O O . ALA A 1 201 ? -19.666 6.213 16.611 1.00 76.69 201 ALA A O 1
ATOM 1507 N N . PHE A 1 202 ? -19.920 6.815 18.762 1.00 79.62 202 PHE A N 1
ATOM 1508 C CA . PHE A 1 202 ? -18.544 7.301 18.933 1.00 79.62 202 PHE A CA 1
ATOM 1509 C C . PHE A 1 202 ? -17.499 6.189 18.776 1.00 79.62 202 PHE A C 1
ATOM 1511 O O . PHE A 1 202 ? -16.470 6.393 18.131 1.00 79.62 202 PHE A O 1
ATOM 1518 N N . ALA A 1 203 ? -17.764 4.995 19.316 1.00 77.56 203 ALA A N 1
ATOM 1519 C CA . ALA A 1 203 ? -16.859 3.856 19.165 1.00 77.56 203 ALA A CA 1
ATOM 1520 C C . ALA A 1 203 ? -16.720 3.417 17.694 1.00 77.56 203 ALA A C 1
ATOM 1522 O O . ALA A 1 203 ? -15.613 3.137 17.227 1.00 77.56 203 ALA A O 1
ATOM 1523 N N . LEU A 1 204 ? -17.828 3.395 16.947 1.00 77.62 204 LEU A N 1
ATOM 1524 C CA . LEU A 1 204 ? -17.813 3.083 15.517 1.00 77.62 204 LEU A CA 1
ATOM 1525 C C . LEU A 1 204 ? -17.123 4.176 14.694 1.00 77.62 204 LEU A C 1
ATOM 1527 O O . LEU A 1 204 ? -16.383 3.839 13.772 1.00 77.62 204 LEU A O 1
ATOM 1531 N N . ASP A 1 205 ? -17.306 5.456 15.031 1.00 82.69 205 ASP A N 1
ATOM 1532 C CA . ASP A 1 205 ? -16.612 6.567 14.365 1.00 82.69 205 ASP A CA 1
ATOM 1533 C C . ASP A 1 205 ? -15.087 6.446 14.509 1.00 82.69 205 ASP A C 1
ATOM 1535 O O . ASP A 1 205 ? -14.358 6.525 13.519 1.00 82.69 205 ASP A O 1
ATOM 1539 N N . ALA A 1 206 ? -14.597 6.146 15.714 1.00 80.00 206 ALA A N 1
ATOM 1540 C CA . ALA A 1 206 ? -13.173 5.919 15.950 1.00 80.00 206 ALA A CA 1
ATOM 1541 C C . ALA A 1 206 ? -12.638 4.712 15.154 1.00 80.00 206 ALA A C 1
ATOM 1543 O O . ALA A 1 206 ? -11.574 4.793 14.531 1.00 80.00 206 ALA A O 1
ATOM 1544 N N . GLY A 1 207 ? -13.398 3.610 15.116 1.00 77.81 207 GLY A N 1
ATOM 1545 C CA . GLY A 1 207 ? -13.072 2.440 14.297 1.00 77.81 207 GLY A CA 1
ATOM 1546 C C . GLY A 1 207 ? -13.010 2.766 12.800 1.00 77.81 207 GLY A C 1
ATOM 1547 O O . GLY A 1 207 ? -12.072 2.360 12.111 1.00 77.81 207 GLY A O 1
ATOM 1548 N N . ALA A 1 208 ? -13.957 3.562 12.300 1.00 80.88 208 ALA A N 1
ATOM 1549 C CA . ALA A 1 208 ? -13.967 4.038 10.922 1.00 80.88 208 ALA A CA 1
ATOM 1550 C C . ALA A 1 208 ? -12.742 4.903 10.591 1.00 80.88 208 ALA A C 1
ATOM 1552 O O . ALA A 1 208 ? -12.116 4.676 9.555 1.00 80.88 208 ALA A O 1
ATOM 1553 N N . ARG A 1 209 ? -12.351 5.844 11.465 1.00 84.50 209 ARG A N 1
ATOM 1554 C CA . ARG A 1 209 ? -11.146 6.678 11.274 1.00 84.50 209 ARG A CA 1
ATOM 1555 C C . ARG A 1 209 ? -9.886 5.825 11.155 1.00 84.50 209 ARG A C 1
ATOM 1557 O O . ARG A 1 209 ? -9.084 6.042 10.245 1.00 84.50 209 ARG A O 1
ATOM 1564 N N . ALA A 1 210 ? -9.722 4.827 12.025 1.00 81.44 210 ALA A N 1
ATOM 1565 C CA . ALA A 1 210 ? -8.571 3.923 11.997 1.00 81.44 210 ALA A CA 1
ATOM 1566 C C . ALA A 1 210 ? -8.502 3.115 10.687 1.00 81.44 210 ALA A C 1
ATOM 1568 O O . ALA A 1 210 ? -7.453 3.043 10.038 1.00 81.44 210 ALA A O 1
ATOM 1569 N N . LEU A 1 211 ? -9.633 2.557 10.251 1.00 79.88 211 LEU A N 1
ATOM 1570 C CA . LEU A 1 211 ? -9.714 1.793 9.005 1.00 79.88 211 LEU A CA 1
ATOM 1571 C C . LEU A 1 211 ? -9.535 2.674 7.759 1.00 79.88 211 LEU A C 1
ATOM 1573 O O . LEU A 1 211 ? -8.823 2.291 6.836 1.00 79.88 211 LEU A O 1
ATOM 1577 N N . GLY A 1 212 ? -10.119 3.873 7.734 1.00 81.00 212 GLY A N 1
ATOM 1578 C CA . GLY A 1 212 ? -9.954 4.822 6.630 1.00 81.00 212 GLY A CA 1
ATOM 1579 C C . GLY A 1 212 ? -8.511 5.312 6.494 1.00 81.00 212 GLY A C 1
ATOM 1580 O O . GLY A 1 212 ? -7.962 5.338 5.395 1.00 81.00 212 GLY A O 1
ATOM 1581 N N . THR A 1 213 ? -7.859 5.616 7.619 1.00 84.81 213 THR A N 1
ATOM 1582 C CA . THR A 1 213 ? -6.458 6.066 7.661 1.00 84.81 213 THR A CA 1
ATOM 1583 C C . THR A 1 213 ? -5.504 4.977 7.167 1.00 84.81 213 THR A C 1
ATOM 1585 O O . THR A 1 213 ? -4.635 5.243 6.335 1.00 84.81 213 THR A O 1
ATOM 1588 N N . THR A 1 214 ? -5.684 3.735 7.631 1.00 81.81 214 THR A N 1
ATOM 1589 C CA . THR A 1 214 ? -4.873 2.589 7.186 1.00 81.81 214 THR A CA 1
ATOM 1590 C C . THR A 1 214 ? -5.100 2.280 5.708 1.00 81.81 214 THR A C 1
ATOM 1592 O O . THR A 1 214 ? -4.133 2.127 4.961 1.00 81.81 214 THR A O 1
ATOM 1595 N N . ALA A 1 215 ? -6.353 2.282 5.247 1.00 81.50 215 ALA A N 1
ATOM 1596 C CA . ALA A 1 215 ? -6.686 2.081 3.841 1.00 81.50 215 ALA A CA 1
ATOM 1597 C C . ALA A 1 215 ? -6.078 3.162 2.926 1.00 81.50 215 ALA A C 1
ATOM 1599 O O . ALA A 1 215 ? -5.482 2.835 1.900 1.00 81.50 215 ALA A O 1
ATOM 1600 N N . ALA A 1 216 ? -6.163 4.440 3.310 1.00 82.38 216 ALA A N 1
ATOM 1601 C CA . ALA A 1 216 ? -5.542 5.543 2.574 1.00 82.38 216 ALA A CA 1
ATOM 1602 C C . ALA A 1 216 ? -4.008 5.430 2.537 1.00 82.38 216 ALA A C 1
ATOM 1604 O O . ALA A 1 216 ? -3.394 5.684 1.500 1.00 82.38 216 ALA A O 1
ATOM 1605 N N . GLY A 1 217 ? -3.397 4.993 3.644 1.00 81.19 217 GLY A N 1
ATOM 1606 C CA . GLY A 1 217 ? -1.961 4.726 3.723 1.00 81.19 217 GLY A CA 1
ATOM 1607 C C . GLY A 1 217 ? -1.512 3.610 2.777 1.00 81.19 217 GLY A C 1
ATOM 1608 O O . GLY A 1 217 ? -0.528 3.780 2.058 1.00 81.19 217 GLY A O 1
ATOM 1609 N N . HIS A 1 218 ? -2.261 2.505 2.711 1.00 76.06 218 HIS A N 1
ATOM 1610 C CA . HIS A 1 218 ? -1.990 1.413 1.768 1.00 76.06 218 HIS A CA 1
ATOM 1611 C C . HIS A 1 218 ? -2.148 1.835 0.303 1.00 76.06 218 HIS A C 1
ATOM 1613 O O . HIS A 1 218 ? -1.381 1.381 -0.541 1.00 76.06 218 HIS A O 1
ATOM 1619 N N . ALA A 1 219 ? -3.084 2.740 0.009 1.00 77.50 219 ALA A N 1
ATOM 1620 C CA . ALA A 1 219 ? -3.269 3.308 -1.326 1.00 77.50 219 ALA A CA 1
ATOM 1621 C C . ALA A 1 219 ? -2.224 4.385 -1.697 1.00 77.50 219 ALA A C 1
ATOM 1623 O O . ALA A 1 219 ? -2.252 4.905 -2.809 1.00 77.50 219 ALA A O 1
ATOM 1624 N N . GLY A 1 220 ? -1.317 4.758 -0.784 1.00 79.44 220 GLY A N 1
ATOM 1625 C CA . GLY A 1 220 ? -0.311 5.801 -1.017 1.00 79.44 220 GLY A CA 1
ATOM 1626 C C . GLY A 1 220 ? -0.870 7.231 -1.070 1.00 79.44 220 GLY A C 1
ATOM 1627 O O . GLY A 1 220 ? -0.151 8.159 -1.441 1.00 79.44 220 GLY A O 1
ATOM 1628 N N . LEU A 1 221 ? -2.130 7.434 -0.676 1.00 82.00 221 LEU A N 1
ATOM 1629 C CA . LEU A 1 221 ? -2.835 8.713 -0.751 1.00 82.00 221 LEU A CA 1
ATOM 1630 C C . LEU A 1 221 ? -2.660 9.507 0.551 1.00 82.00 221 LEU A C 1
ATOM 1632 O O . LEU A 1 221 ? -3.537 9.519 1.414 1.00 82.00 221 LEU A O 1
ATOM 1636 N N . ARG A 1 222 ? -1.512 10.181 0.690 1.00 82.56 222 ARG A N 1
ATOM 1637 C CA . ARG A 1 222 ? -1.124 10.890 1.927 1.00 82.56 222 ARG A CA 1
ATOM 1638 C C . ARG A 1 222 ? -2.127 11.949 2.386 1.00 82.56 222 ARG A C 1
ATOM 1640 O O . ARG A 1 222 ? -2.365 12.061 3.586 1.00 82.56 222 ARG A O 1
ATOM 1647 N N . ASP A 1 223 ? -2.728 12.686 1.458 1.00 86.00 223 ASP A N 1
ATOM 1648 C CA . ASP A 1 223 ? -3.716 13.717 1.799 1.00 86.00 223 ASP A CA 1
ATOM 1649 C C . ASP A 1 223 ? -4.968 13.085 2.421 1.00 86.00 223 ASP A C 1
ATOM 1651 O O . ASP A 1 223 ? -5.481 13.545 3.441 1.00 86.00 223 ASP A O 1
ATOM 1655 N N . TRP A 1 224 ? -5.398 11.943 1.880 1.00 85.62 224 TRP A N 1
ATOM 1656 C CA . TRP A 1 224 ? -6.535 11.185 2.397 1.00 85.62 224 TRP A CA 1
ATOM 1657 C C . TRP A 1 224 ? -6.261 10.530 3.750 1.00 85.62 224 TRP A C 1
ATOM 1659 O O . TRP A 1 224 ? -7.190 10.386 4.541 1.00 85.62 224 TRP A O 1
ATOM 1669 N N . THR A 1 225 ? -5.009 10.177 4.054 1.00 85.25 225 THR A N 1
ATOM 1670 C CA . THR A 1 225 ? -4.616 9.676 5.380 1.00 85.25 225 THR A CA 1
ATOM 1671 C C . THR A 1 225 ? -4.915 10.709 6.467 1.00 85.25 225 THR A C 1
ATOM 1673 O O . THR A 1 225 ? -5.519 10.371 7.482 1.00 85.25 225 THR A O 1
ATOM 1676 N N . TRP A 1 226 ? -4.564 11.977 6.236 1.00 86.38 226 TRP A N 1
ATOM 1677 C CA . TRP A 1 226 ? -4.840 13.061 7.183 1.00 86.38 226 TRP A CA 1
ATOM 1678 C C . TRP A 1 226 ? -6.323 13.409 7.265 1.00 86.38 226 TRP A C 1
ATOM 1680 O O . TRP A 1 226 ? -6.853 13.587 8.361 1.00 86.38 226 TRP A O 1
ATOM 1690 N N . LEU A 1 227 ? -7.006 13.451 6.120 1.00 87.62 227 LEU A N 1
ATOM 1691 C CA . LEU A 1 227 ? -8.443 13.712 6.074 1.00 87.62 227 LEU A CA 1
ATOM 1692 C C . LEU A 1 227 ? -9.234 12.629 6.827 1.00 87.62 227 LEU A C 1
ATOM 1694 O O . LEU A 1 227 ? -10.085 12.959 7.647 1.00 87.62 227 LEU A O 1
ATOM 1698 N N . CYS A 1 228 ? -8.924 11.345 6.631 1.00 84.69 228 CYS A N 1
ATOM 1699 C CA . CYS A 1 228 ? -9.604 10.257 7.342 1.00 84.69 228 CYS A CA 1
ATOM 1700 C C . CYS A 1 228 ? -9.314 10.260 8.849 1.00 84.69 228 CYS A C 1
ATOM 1702 O O . CYS A 1 228 ? -10.201 9.939 9.638 1.00 84.69 228 CYS A O 1
ATOM 1704 N N . ALA A 1 229 ? -8.096 10.628 9.254 1.00 83.88 229 ALA A N 1
ATOM 1705 C CA . ALA A 1 229 ? -7.720 10.680 10.663 1.00 83.88 229 ALA A CA 1
ATOM 1706 C C . ALA A 1 229 ? -8.439 11.808 11.421 1.00 83.88 229 ALA A C 1
ATOM 1708 O O . ALA A 1 229 ? -8.831 11.615 12.571 1.00 83.88 229 ALA A O 1
ATOM 1709 N N . LEU A 1 230 ? -8.621 12.971 10.785 1.00 83.62 230 LEU A N 1
ATOM 1710 C CA . LEU A 1 230 ? -9.147 14.173 11.441 1.00 83.62 230 LEU A CA 1
ATOM 1711 C C . LEU A 1 230 ? -10.648 14.395 11.234 1.00 83.62 230 LEU A C 1
ATOM 1713 O O . LEU A 1 230 ? -11.311 14.895 12.135 1.00 83.62 230 LEU A O 1
ATOM 1717 N N . GLY A 1 231 ? -11.199 14.065 10.064 1.00 80.94 231 GLY A N 1
ATOM 1718 C CA . GLY A 1 231 ? -12.580 14.436 9.734 1.00 80.94 231 GLY A CA 1
AT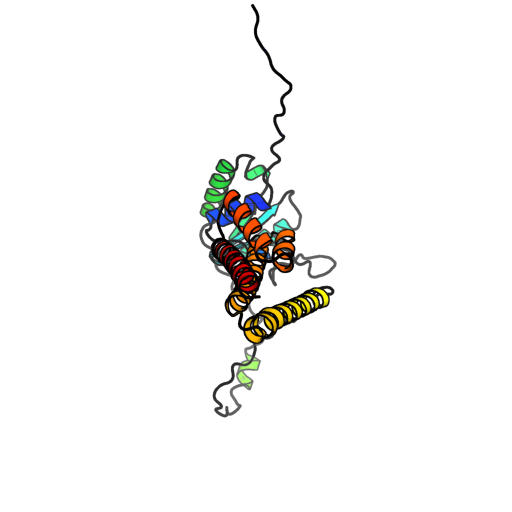OM 1719 C C . GLY A 1 231 ? -13.648 13.397 10.046 1.00 80.94 231 GLY A C 1
ATOM 1720 O O . GLY A 1 231 ? -14.814 13.647 9.755 1.00 80.94 231 GLY A O 1
ATOM 1721 N N . GLY A 1 232 ? -13.285 12.247 10.615 1.00 82.62 232 GLY A N 1
ATOM 1722 C CA . GLY A 1 232 ? -14.268 11.264 11.072 1.00 82.62 232 GLY A CA 1
ATOM 1723 C C . GLY A 1 232 ? -15.012 10.518 9.970 1.00 82.62 232 GLY A C 1
ATOM 1724 O O . GLY A 1 232 ? -14.613 10.493 8.801 1.00 82.62 232 GLY A O 1
ATOM 1725 N N . SER A 1 233 ? -16.116 9.885 10.365 1.00 82.69 233 SER A N 1
ATOM 1726 C CA . SER A 1 233 ? -16.983 9.082 9.497 1.00 82.69 233 SER A CA 1
ATOM 1727 C C . SER A 1 233 ? -17.441 9.780 8.204 1.00 82.69 233 SER A C 1
ATOM 1729 O O . SER A 1 233 ? -17.459 9.098 7.176 1.00 82.69 233 SER A O 1
ATOM 1731 N N . PRO A 1 234 ? -17.729 11.100 8.144 1.00 82.12 234 PRO A N 1
ATOM 1732 C CA . PRO A 1 234 ? -18.084 11.758 6.883 1.00 82.12 234 PRO A CA 1
ATOM 1733 C C . PRO A 1 234 ? -16.951 11.740 5.847 1.00 82.12 234 PRO A C 1
ATOM 1735 O O . PRO A 1 234 ? -17.183 11.448 4.669 1.00 82.12 234 PRO A O 1
ATOM 1738 N N . LEU A 1 235 ? -15.710 12.008 6.270 1.00 83.50 235 LEU A N 1
ATOM 1739 C CA . LEU A 1 235 ? -14.563 11.991 5.357 1.00 83.50 235 LEU A CA 1
ATOM 1740 C C . LEU A 1 235 ? -14.162 10.564 4.977 1.00 83.50 235 LEU A C 1
ATOM 1742 O O . LEU A 1 235 ? -13.836 10.325 3.814 1.00 83.50 235 LEU A O 1
ATOM 1746 N N . VAL A 1 236 ? -14.279 9.600 5.895 1.00 83.88 236 VAL A N 1
ATOM 1747 C CA . VAL A 1 236 ? -14.057 8.176 5.588 1.00 83.88 236 VAL A CA 1
ATOM 1748 C C . VAL A 1 236 ? -15.102 7.643 4.598 1.00 83.88 236 VAL A C 1
ATOM 1750 O O . VAL A 1 236 ? -14.751 6.927 3.659 1.00 83.88 236 VAL A O 1
ATOM 1753 N N . ALA A 1 237 ? -16.376 8.025 4.734 1.00 82.31 237 ALA A N 1
ATOM 1754 C CA . ALA A 1 237 ? -17.423 7.668 3.775 1.00 82.31 237 ALA A CA 1
ATOM 1755 C C . ALA A 1 237 ? -17.166 8.287 2.389 1.00 82.31 237 ALA A C 1
ATOM 1757 O O . ALA A 1 237 ? -17.315 7.612 1.366 1.00 82.31 237 ALA A O 1
ATOM 1758 N N . THR A 1 238 ? -16.714 9.544 2.355 1.00 84.81 238 THR A N 1
ATOM 1759 C CA . THR A 1 238 ? -16.346 10.235 1.110 1.00 84.81 238 THR A CA 1
ATOM 1760 C C . THR A 1 238 ? -15.165 9.539 0.430 1.00 84.81 238 THR A C 1
ATOM 1762 O O . THR A 1 238 ? -15.243 9.215 -0.756 1.00 84.81 238 THR A O 1
ATOM 1765 N N . PHE A 1 239 ? -14.122 9.199 1.189 1.00 82.75 239 PHE A N 1
ATOM 1766 C CA . PHE A 1 239 ? -12.979 8.420 0.710 1.00 82.75 239 PHE A CA 1
ATOM 1767 C C . PHE A 1 239 ? -13.403 7.064 0.126 1.00 82.75 239 PHE A C 1
ATOM 1769 O O . PHE A 1 239 ? -13.004 6.707 -0.984 1.00 82.75 239 PHE A O 1
ATOM 1776 N N . ALA A 1 240 ? -14.263 6.327 0.835 1.00 83.44 240 ALA A N 1
ATOM 1777 C CA . ALA A 1 240 ? -14.770 5.037 0.373 1.00 83.44 240 ALA A CA 1
ATOM 1778 C C . ALA A 1 240 ? -15.591 5.160 -0.925 1.00 83.44 240 ALA A C 1
ATOM 1780 O O . ALA A 1 240 ? -15.540 4.268 -1.774 1.00 83.44 240 ALA A O 1
ATOM 1781 N N . SER A 1 241 ? -16.329 6.261 -1.107 1.00 81.75 241 SER A N 1
ATOM 1782 C CA . SER A 1 241 ? -17.073 6.534 -2.343 1.00 81.75 241 SER A CA 1
ATOM 1783 C C . SER A 1 241 ? -16.156 6.878 -3.523 1.00 81.75 241 SER A C 1
ATOM 1785 O O . SER A 1 241 ? -16.379 6.384 -4.627 1.00 81.75 241 SER A O 1
ATOM 1787 N N . TYR A 1 242 ? -15.084 7.637 -3.270 1.00 81.19 242 TYR A N 1
ATOM 1788 C CA . TYR A 1 242 ? -14.082 8.014 -4.268 1.00 81.19 242 TYR A CA 1
ATOM 1789 C C . TYR A 1 242 ? -13.304 6.787 -4.772 1.00 81.19 242 TYR A C 1
ATOM 1791 O O . TYR A 1 242 ? -13.157 6.588 -5.975 1.00 81.19 242 TYR A O 1
ATOM 1799 N N . GLN A 1 243 ? -12.904 5.889 -3.864 1.00 75.75 243 GLN A N 1
ATOM 1800 C CA . GLN A 1 243 ? -12.216 4.632 -4.195 1.00 75.75 243 GLN A CA 1
ATOM 1801 C C . GLN A 1 243 ? -13.060 3.679 -5.063 1.00 75.75 243 GLN A C 1
ATOM 1803 O O . GLN A 1 243 ? -12.519 2.995 -5.930 1.00 75.75 243 GLN A O 1
ATOM 1808 N N . ARG A 1 244 ? -14.396 3.651 -4.909 1.00 65.31 244 ARG A N 1
ATOM 1809 C CA . ARG A 1 244 ? -15.264 2.825 -5.779 1.00 65.31 244 ARG A CA 1
ATOM 1810 C C . ARG A 1 244 ? -15.215 3.238 -7.250 1.00 65.31 244 ARG A C 1
ATOM 1812 O O . ARG A 1 244 ? -15.497 2.404 -8.103 1.00 65.31 244 ARG A O 1
ATOM 1819 N N . GLN A 1 245 ? -14.883 4.493 -7.543 1.00 65.44 245 GLN A N 1
ATOM 1820 C CA . GLN A 1 245 ? -14.829 5.012 -8.911 1.00 65.44 245 GLN A CA 1
ATOM 1821 C C . GLN A 1 245 ? -13.465 4.758 -9.587 1.00 65.44 245 GLN A C 1
ATOM 1823 O O . GLN A 1 245 ? -13.379 4.852 -10.807 1.00 65.44 245 GLN A O 1
ATOM 1828 N N . GLY A 1 246 ? -12.419 4.406 -8.821 1.00 52.19 246 GLY A N 1
ATOM 1829 C CA . GLY A 1 246 ? -11.019 4.361 -9.279 1.00 52.19 246 GLY A CA 1
ATOM 1830 C C . GLY A 1 246 ? -10.396 2.984 -9.571 1.00 52.19 246 GLY A C 1
ATOM 1831 O O . GLY A 1 246 ? -9.277 2.957 -10.066 1.00 52.19 246 GLY A O 1
ATOM 1832 N N . ALA A 1 247 ? -11.105 1.870 -9.346 1.00 45.56 247 ALA A N 1
ATOM 1833 C CA . ALA A 1 247 ? -10.636 0.473 -9.464 1.00 45.56 247 ALA A CA 1
ATOM 1834 C C . ALA A 1 247 ? -9.835 -0.108 -8.268 1.00 45.56 247 ALA A C 1
ATOM 1836 O O . ALA A 1 247 ? -9.023 0.553 -7.634 1.00 45.56 247 ALA A O 1
ATOM 1837 N N . VAL A 1 248 ? -10.120 -1.399 -8.018 1.00 50.84 248 VAL A N 1
ATOM 1838 C CA . VAL A 1 248 ? -9.635 -2.346 -6.986 1.00 50.84 248 VAL A CA 1
ATOM 1839 C C . VAL A 1 248 ? -9.779 -1.876 -5.531 1.00 50.84 248 VAL A C 1
ATOM 1841 O O . VAL A 1 248 ? -8.889 -1.283 -4.930 1.00 50.84 248 VAL A O 1
ATOM 1844 N N . ALA A 1 249 ? -10.918 -2.234 -4.930 1.00 54.25 249 ALA A N 1
ATOM 1845 C CA . ALA A 1 249 ? -11.162 -2.074 -3.503 1.00 54.25 249 ALA A CA 1
ATOM 1846 C C . ALA A 1 249 ? -10.176 -2.926 -2.690 1.00 54.25 249 ALA A C 1
ATOM 1848 O O . ALA A 1 249 ? -10.250 -4.153 -2.689 1.00 54.25 249 ALA A O 1
ATOM 1849 N N . VAL A 1 250 ? -9.269 -2.271 -1.971 1.00 57.88 250 VAL A N 1
ATOM 1850 C CA . VAL A 1 250 ? -8.464 -2.922 -0.934 1.00 57.88 250 VAL A CA 1
ATOM 1851 C C . VAL A 1 250 ? -9.412 -3.350 0.195 1.00 57.88 250 VAL A C 1
ATOM 1853 O O . VAL A 1 250 ? -10.282 -2.572 0.592 1.00 57.88 250 VAL A O 1
ATOM 1856 N N . GLU A 1 251 ? -9.242 -4.564 0.726 1.00 60.47 251 GLU A N 1
ATOM 1857 C CA . GLU A 1 251 ? -10.105 -5.217 1.733 1.00 60.47 251 GLU A CA 1
ATOM 1858 C C . GLU A 1 251 ? -10.653 -4.325 2.882 1.00 60.4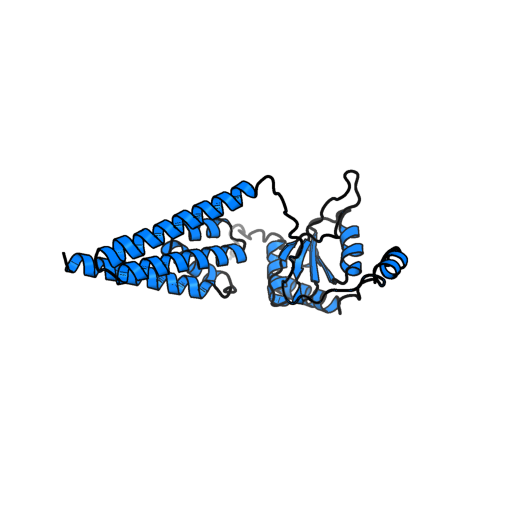7 251 GLU A C 1
ATOM 1860 O O . GLU A 1 251 ? -11.821 -4.499 3.239 1.00 60.47 251 GLU A O 1
ATOM 1865 N N . PRO A 1 252 ? -9.924 -3.332 3.449 1.00 64.56 252 PRO A N 1
ATOM 1866 C CA . PRO A 1 252 ? -10.477 -2.485 4.515 1.00 64.56 252 PRO A CA 1
ATOM 1867 C C . PRO A 1 252 ? -11.432 -1.373 4.040 1.00 64.56 252 PRO A C 1
ATOM 1869 O O . PRO A 1 252 ? -12.220 -0.865 4.838 1.00 64.56 252 PRO A O 1
ATOM 1872 N N . VAL A 1 253 ? -11.398 -0.976 2.763 1.00 70.75 253 VAL A N 1
ATOM 1873 C CA . VAL A 1 253 ? -12.165 0.170 2.229 1.00 70.75 253 VAL A CA 1
ATOM 1874 C C . VAL A 1 253 ? -13.689 -0.021 2.309 1.00 70.75 253 VAL A C 1
ATOM 1876 O O . VAL A 1 253 ? -14.368 0.876 2.825 1.00 70.75 253 VAL A O 1
ATOM 1879 N N . PRO A 1 254 ? -14.279 -1.139 1.831 1.00 73.19 254 PRO A N 1
ATOM 1880 C CA . PRO A 1 254 ? -15.731 -1.311 1.888 1.00 73.19 254 PRO A CA 1
ATOM 1881 C C . PRO A 1 254 ? -16.240 -1.390 3.333 1.00 73.19 254 PRO A C 1
ATOM 1883 O O . PRO A 1 254 ? -17.298 -0.839 3.637 1.00 73.19 254 PRO A O 1
ATOM 1886 N N . LEU A 1 255 ? -15.465 -2.001 4.232 1.00 75.00 255 LEU A N 1
ATOM 1887 C CA . LEU A 1 255 ? -15.811 -2.146 5.643 1.00 75.00 255 LEU A CA 1
ATOM 1888 C C . LEU A 1 255 ? -15.751 -0.796 6.384 1.00 75.00 255 LEU A C 1
ATOM 1890 O O . LEU A 1 255 ? -16.688 -0.461 7.108 1.00 75.00 255 LEU A O 1
ATOM 1894 N N . ALA A 1 256 ? -14.732 0.032 6.125 1.00 74.19 256 ALA A N 1
ATOM 1895 C CA . ALA A 1 256 ? -14.626 1.388 6.678 1.00 74.19 256 ALA A CA 1
ATOM 1896 C C . ALA A 1 256 ? -15.816 2.283 6.285 1.00 74.19 256 ALA A C 1
ATOM 1898 O O . ALA A 1 256 ? -16.348 3.026 7.115 1.00 74.19 256 ALA A O 1
ATOM 1899 N N . GLY A 1 257 ? -16.267 2.189 5.030 1.00 74.31 257 GLY A N 1
ATOM 1900 C CA . GLY A 1 257 ? -17.423 2.941 4.538 1.00 74.31 257 GLY A CA 1
ATOM 1901 C C . GLY A 1 257 ? -18.740 2.513 5.193 1.00 74.31 257 GLY A C 1
ATOM 1902 O O . GLY A 1 257 ? -19.527 3.367 5.597 1.00 74.31 257 GLY A O 1
ATOM 1903 N N . VAL A 1 258 ? -18.972 1.205 5.353 1.00 78.81 258 VAL A N 1
ATOM 1904 C CA . VAL A 1 258 ? -20.181 0.685 6.021 1.00 78.81 258 VAL A CA 1
ATOM 1905 C C . VAL A 1 258 ? -20.216 1.086 7.497 1.00 78.81 258 VAL A C 1
ATOM 1907 O O . VAL A 1 258 ? -21.245 1.570 7.968 1.00 78.81 258 VAL A O 1
ATOM 1910 N N . ILE A 1 259 ? -19.093 0.952 8.211 1.00 76.75 259 ILE A N 1
ATOM 1911 C CA . ILE A 1 259 ? -18.994 1.359 9.622 1.00 76.75 259 ILE A CA 1
ATOM 1912 C C . ILE A 1 259 ? -19.239 2.864 9.774 1.00 76.75 259 ILE A C 1
ATOM 1914 O O . ILE A 1 259 ? -19.945 3.273 10.691 1.00 76.75 259 ILE A O 1
ATOM 1918 N N . SER A 1 260 ? -18.734 3.681 8.845 1.00 74.50 260 SER A N 1
ATOM 1919 C CA . SER A 1 260 ? -18.951 5.135 8.848 1.00 74.50 260 SER A CA 1
ATOM 1920 C C . SER A 1 260 ? -20.424 5.512 8.682 1.00 74.50 260 SER A C 1
ATOM 1922 O O . SER A 1 260 ? -20.938 6.347 9.422 1.00 74.50 260 SER A O 1
ATOM 1924 N N . LEU A 1 261 ? -21.126 4.880 7.734 1.00 77.56 261 LEU A N 1
ATOM 1925 C CA . LEU A 1 261 ? -22.561 5.104 7.529 1.00 77.56 261 LEU A CA 1
ATOM 1926 C C . LEU A 1 261 ? -23.376 4.689 8.760 1.00 77.56 261 LEU A C 1
ATOM 1928 O O . LEU A 1 261 ? -24.289 5.408 9.164 1.00 77.56 261 LEU A O 1
ATOM 1932 N N . LEU A 1 262 ? -23.020 3.560 9.379 1.00 79.00 262 LEU A N 1
ATOM 1933 C CA . LEU A 1 262 ? -23.669 3.082 10.596 1.00 79.00 262 LEU A CA 1
ATOM 1934 C C . LEU A 1 262 ? -23.432 4.031 11.781 1.00 79.00 262 LEU A C 1
ATOM 1936 O O . LEU A 1 262 ? -24.376 4.337 12.509 1.00 79.00 262 LEU A O 1
ATOM 1940 N N . ALA A 1 263 ? -22.204 4.532 11.948 1.00 77.25 263 ALA A N 1
ATOM 1941 C CA . ALA A 1 263 ? -21.862 5.505 12.983 1.00 77.25 263 ALA A CA 1
ATOM 1942 C C . ALA A 1 263 ? -22.704 6.785 12.848 1.00 77.25 263 ALA A C 1
ATOM 1944 O O . ALA A 1 263 ? -23.332 7.210 13.818 1.00 77.25 263 ALA A O 1
ATOM 1945 N N . MET A 1 264 ? -22.800 7.347 11.636 1.00 79.25 264 MET A N 1
ATOM 1946 C CA . MET A 1 264 ? -23.621 8.537 11.372 1.00 79.25 264 MET A CA 1
ATOM 1947 C C . MET A 1 264 ? -25.110 8.292 11.642 1.00 79.25 264 MET A C 1
ATOM 1949 O O . MET A 1 264 ? -25.765 9.121 12.275 1.00 79.25 264 MET A O 1
ATOM 1953 N N . ALA A 1 265 ? -25.649 7.150 11.203 1.00 81.00 265 ALA A N 1
ATOM 1954 C CA . ALA A 1 265 ? -27.052 6.806 11.425 1.00 81.00 265 ALA A CA 1
ATOM 1955 C C . ALA A 1 265 ? -27.383 6.686 12.921 1.00 81.00 265 ALA A C 1
ATOM 1957 O O . ALA A 1 265 ? -28.404 7.206 13.374 1.00 81.00 265 ALA A O 1
ATOM 1958 N N . MET A 1 266 ? -26.508 6.049 13.706 1.00 79.75 266 MET A N 1
ATOM 1959 C CA . MET A 1 266 ? -26.720 5.909 15.148 1.00 79.75 266 MET A CA 1
ATOM 1960 C C . MET A 1 266 ? -26.520 7.214 15.914 1.00 79.75 266 MET A C 1
ATOM 1962 O O . MET A 1 266 ? -27.269 7.467 16.855 1.00 79.75 266 MET A O 1
ATOM 1966 N N . ALA A 1 267 ? -25.580 8.067 15.498 1.00 75.81 267 ALA A N 1
ATOM 1967 C CA . ALA A 1 267 ? -25.427 9.401 16.075 1.00 75.81 267 ALA A CA 1
ATOM 1968 C C . ALA A 1 267 ? -26.687 10.254 15.851 1.00 75.81 267 ALA A C 1
ATOM 1970 O O . ALA A 1 267 ? -27.197 10.862 16.792 1.00 75.81 267 ALA A O 1
ATOM 1971 N N . ALA A 1 268 ? -27.236 10.241 14.631 1.00 81.94 268 ALA A N 1
ATOM 1972 C CA . ALA A 1 268 ? -28.470 10.952 14.304 1.00 81.94 268 ALA A CA 1
ATOM 1973 C C . ALA A 1 268 ? -29.669 10.428 15.111 1.00 81.94 268 ALA A C 1
ATOM 1975 O O . ALA A 1 268 ? -30.427 11.217 15.676 1.00 81.94 268 ALA A O 1
ATOM 1976 N N . LEU A 1 269 ? -29.819 9.102 15.215 1.00 83.31 269 LEU A N 1
ATOM 1977 C CA . LEU A 1 269 ? -30.895 8.483 15.992 1.00 83.31 269 LEU A CA 1
ATOM 1978 C C . LEU A 1 269 ? -30.763 8.786 17.492 1.00 83.31 269 LEU A C 1
ATOM 1980 O O . LEU A 1 269 ? -31.747 9.148 18.130 1.00 83.31 269 LEU A O 1
ATOM 1984 N N . GLY A 1 270 ? -29.552 8.680 18.047 1.00 75.69 270 GLY A N 1
ATOM 1985 C CA . GLY A 1 270 ? -29.271 9.012 19.444 1.00 75.69 270 GLY A CA 1
ATOM 1986 C C . GLY A 1 270 ? -29.589 10.473 19.766 1.00 75.69 270 GLY A C 1
ATOM 1987 O O . GLY A 1 270 ? -30.261 10.743 20.757 1.00 75.69 270 GLY A O 1
ATOM 1988 N N . GLY A 1 271 ? -29.195 11.404 18.889 1.00 76.75 271 GLY A N 1
ATOM 1989 C CA . GLY A 1 271 ? -29.529 12.824 19.023 1.00 76.75 271 GLY A CA 1
ATOM 1990 C C . GLY A 1 271 ? -31.035 13.102 18.955 1.00 76.75 271 GLY A C 1
ATOM 1991 O O . GLY A 1 271 ? -31.550 13.878 19.756 1.00 76.75 271 GLY A O 1
ATOM 1992 N N . LEU A 1 272 ? -31.764 12.430 18.058 1.00 84.75 272 LEU A N 1
ATOM 1993 C CA . LEU A 1 272 ? -33.227 12.537 17.976 1.00 84.75 272 LEU A CA 1
ATOM 1994 C C . LEU A 1 272 ? -33.919 12.027 19.246 1.00 84.75 272 LEU A C 1
ATOM 1996 O O . LEU A 1 272 ? -34.825 12.683 19.752 1.00 84.75 272 LEU A O 1
ATOM 2000 N N . VAL A 1 273 ? -33.481 10.883 19.780 1.00 81.00 273 VAL A N 1
ATOM 2001 C CA . VAL A 1 273 ? -34.021 10.330 21.033 1.00 81.00 273 VAL A CA 1
ATOM 2002 C C . VAL A 1 273 ? -33.722 11.259 22.210 1.00 81.00 273 VAL A C 1
ATOM 2004 O O . VAL A 1 273 ? -34.603 11.491 23.034 1.00 81.00 273 VAL A O 1
ATOM 2007 N N . ALA A 1 274 ? -32.517 11.833 22.267 1.00 76.81 274 ALA A N 1
ATOM 2008 C CA . ALA A 1 274 ? -32.138 12.806 23.288 1.00 76.81 274 ALA A CA 1
ATOM 2009 C C . ALA A 1 274 ? -33.057 14.037 23.277 1.00 76.81 274 ALA A C 1
ATOM 2011 O O . ALA A 1 274 ? -33.565 14.426 24.323 1.00 76.81 274 ALA A O 1
ATOM 2012 N N . LEU A 1 275 ? -33.311 14.601 22.091 1.00 83.31 275 LEU A N 1
ATOM 2013 C CA . LEU A 1 275 ? -34.193 15.757 21.900 1.00 83.31 275 LEU A CA 1
ATOM 2014 C C . LEU A 1 275 ? -35.661 15.456 22.218 1.00 83.31 275 LEU A C 1
ATOM 2016 O O . LEU A 1 275 ? -36.380 16.347 22.642 1.00 83.31 275 LEU A O 1
ATOM 2020 N N . ALA A 1 276 ? -36.118 14.222 21.998 1.00 80.50 276 ALA A N 1
ATOM 2021 C CA . ALA A 1 276 ? -37.488 13.817 22.309 1.00 80.50 276 ALA A CA 1
ATOM 2022 C C . ALA A 1 276 ? -37.716 13.524 23.804 1.00 80.50 276 ALA A C 1
ATOM 2024 O O . ALA A 1 276 ? -38.863 13.434 24.236 1.00 80.50 276 ALA A O 1
ATOM 2025 N N . SER A 1 277 ? -36.638 13.327 24.571 1.00 76.44 277 SER A N 1
ATOM 2026 C CA . SER A 1 277 ? -36.687 12.909 25.979 1.00 76.44 277 SER A CA 1
ATOM 2027 C C . SER A 1 277 ? -36.412 14.044 26.975 1.00 76.44 277 SER A C 1
ATOM 2029 O O . SER A 1 277 ? -36.551 13.818 28.177 1.00 76.44 277 SER A O 1
ATOM 2031 N N . GLY A 1 278 ? -35.979 15.216 26.498 1.00 66.75 278 GLY A N 1
ATOM 2032 C CA . GLY A 1 278 ? -35.724 16.421 27.297 1.00 66.75 278 GLY A CA 1
ATOM 2033 C C . GLY A 1 278 ? -36.767 17.493 27.038 1.00 66.75 278 GLY A C 1
ATOM 2034 O O . GLY A 1 278 ? -37.127 18.184 28.014 1.00 66.75 278 GLY A O 1
#

Foldseek 3Di:
DDDDDDDDDPVPPLDFDDLVLLQVLVCVLVVHRWDAQDWDPQQADDDPPPGHTDTFGTQDPVQLETEHEDQDDDPSVVSCVPVSLLQQGQYHYDYSVQQDRDSVSSSVSVNVVSVVSPHTHDHPPPPDPPPPPVVVVVVVPDDDDDDDDDDDDDDPPDPPDPPVVVVVVVVVVLVVVLVVQLCCQQVCVCVVVVLNLSNVLSVLQSVLLVLQLVQCVVVVNVVSNVQSSPVTLVSLLVSLVVDVVVDDDDVSSVVSNVSSVSSVVSNVVSVVVVVVVD